Protein AF-0000000076175305 (afdb_homodimer)

Nearest PDB structures (foldseek):
  7tro-assembly1_B  TM=8.311E-01  e=4.501E-09  Homo sapiens
  4uw5-assembly6_F  TM=8.287E-01  e=3.431E-09  Homo sapiens
  7n8g-assembly1_B  TM=8.522E-01  e=9.630E-09  Homo sapiens
  7n8d-assembly1_B  TM=8.324E-01  e=5.906E-09  Homo sapiens
  1vav-assembly2_B  TM=4.731E-01  e=4.925E-03  Pseudomonas aeruginosa PAO1

Structure (mmCIF, N/CA/C/O backbone):
data_AF-0000000076175305-model_v1
#
loop_
_entity.id
_entity.type
_entity.pdbx_description
1 polymer Galectin
#
loop_
_atom_site.group_PDB
_atom_site.id
_atom_site.type_symbol
_atom_site.label_atom_id
_atom_site.label_alt_id
_atom_site.label_comp_id
_atom_site.label_asym_id
_atom_site.label_entity_id
_atom_site.label_seq_id
_atom_site.pdbx_PDB_ins_code
_atom_site.Cartn_x
_atom_site.Cartn_y
_atom_site.Cartn_z
_atom_site.occupancy
_atom_site.B_iso_or_equiv
_atom_site.auth_seq_id
_atom_site.auth_comp_id
_atom_site.auth_asym_id
_atom_site.auth_atom_id
_atom_site.pdbx_PDB_model_num
ATOM 1 N N . MET A 1 1 ? -3.672 -26.469 -8.789 1 87.75 1 MET A N 1
ATOM 2 C CA . MET A 1 1 ? -2.734 -25.359 -8.703 1 87.75 1 MET A CA 1
ATOM 3 C 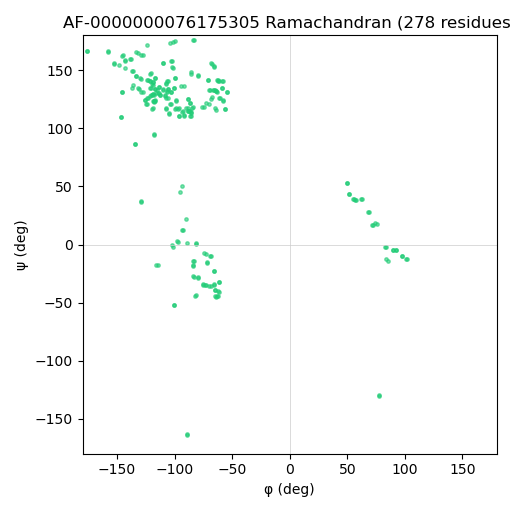C . MET A 1 1 ? -1.419 -25.703 -9.391 1 87.75 1 MET A C 1
ATOM 5 O O . MET A 1 1 ? -0.997 -26.859 -9.398 1 87.75 1 MET A O 1
ATOM 9 N N . HIS A 1 2 ? -0.845 -24.797 -10.148 1 93.5 2 HIS A N 1
ATOM 10 C CA . HIS A 1 2 ? 0.438 -24.906 -10.836 1 93.5 2 HIS A CA 1
ATOM 11 C C . HIS A 1 2 ? 1.526 -24.141 -10.086 1 93.5 2 HIS A C 1
ATOM 13 O O . HIS A 1 2 ? 1.228 -23.297 -9.234 1 93.5 2 HIS A O 1
ATOM 19 N N . TYR A 1 3 ? 2.801 -24.562 -10.367 1 93.69 3 TYR A N 1
ATOM 20 C CA . TYR A 1 3 ? 3.877 -23.828 -9.719 1 93.69 3 TYR A CA 1
ATOM 21 C C . TYR A 1 3 ? 5.125 -23.797 -10.594 1 93.69 3 TYR A C 1
ATOM 23 O O . TYR A 1 3 ? 5.293 -24.656 -11.469 1 93.69 3 TYR A O 1
ATOM 31 N N . ILE A 1 4 ? 5.926 -22.812 -10.414 1 94.88 4 ILE A N 1
ATOM 32 C CA . ILE A 1 4 ? 7.27 -22.688 -10.961 1 94.88 4 ILE A CA 1
ATOM 33 C C . ILE A 1 4 ? 8.297 -22.688 -9.828 1 94.88 4 ILE A C 1
ATOM 35 O O . ILE A 1 4 ? 8.078 -22.062 -8.789 1 94.88 4 ILE A O 1
ATOM 39 N N . ASP A 1 5 ? 9.312 -23.484 -10.016 1 96.25 5 ASP A N 1
ATOM 40 C CA . ASP A 1 5 ? 10.469 -23.391 -9.133 1 96.25 5 ASP A CA 1
ATOM 41 C C . ASP A 1 5 ? 11.32 -22.172 -9.469 1 96.25 5 ASP A C 1
ATOM 43 O O . ASP A 1 5 ? 11.898 -22.094 -10.555 1 96.25 5 ASP A O 1
ATOM 47 N N . LEU A 1 6 ? 11.406 -21.312 -8.508 1 97 6 LEU A N 1
ATOM 48 C CA . LEU A 1 6 ? 12.023 -20.016 -8.781 1 97 6 LEU A CA 1
ATOM 49 C C . LEU A 1 6 ? 13.516 -20.156 -9.039 1 97 6 LEU A C 1
ATOM 51 O O . LEU A 1 6 ? 14.078 -19.438 -9.859 1 97 6 LEU A O 1
ATOM 55 N N . SER A 1 7 ? 14.156 -21.047 -8.359 1 96 7 SER A N 1
ATOM 56 C CA . SER A 1 7 ? 15.578 -21.281 -8.586 1 96 7 SER A CA 1
ATOM 57 C C . SER A 1 7 ? 15.828 -21.828 -9.992 1 96 7 SER A C 1
ATOM 59 O O . SER A 1 7 ? 16.719 -21.344 -10.695 1 96 7 SER A O 1
ATOM 61 N N . GLN A 1 8 ? 15.039 -22.766 -10.422 1 94.88 8 GLN A N 1
ATOM 62 C CA . GLN A 1 8 ? 15.195 -23.359 -11.742 1 94.88 8 GLN A CA 1
ATOM 63 C C . GLN A 1 8 ? 14.914 -22.328 -12.844 1 94.88 8 GLN A C 1
ATOM 65 O O . GLN A 1 8 ? 15.555 -22.344 -13.891 1 94.88 8 GLN A O 1
ATOM 70 N N . ALA A 1 9 ? 13.977 -21.438 -12.578 1 95.44 9 ALA A N 1
ATOM 71 C CA . ALA A 1 9 ? 13.609 -20.406 -13.555 1 95.44 9 ALA A CA 1
ATOM 72 C C . ALA A 1 9 ? 14.586 -19.25 -13.516 1 95.44 9 ALA A C 1
ATOM 74 O O . ALA A 1 9 ? 14.43 -18.266 -14.258 1 95.44 9 ALA A O 1
ATOM 75 N N . LYS A 1 10 ? 15.672 -19.281 -12.633 1 95.56 10 LYS A N 1
ATOM 76 C CA . LYS A 1 10 ? 16.641 -18.203 -12.445 1 95.56 10 LYS A CA 1
ATOM 77 C C . LYS A 1 10 ? 15.945 -16.906 -12.039 1 95.56 10 LYS A C 1
ATOM 79 O O . LYS A 1 10 ? 16.297 -15.836 -12.531 1 95.56 10 LYS A O 1
ATOM 84 N N . LYS A 1 11 ? 14.906 -17.094 -11.188 1 96.81 11 LYS A N 1
ATOM 85 C CA . LYS A 1 11 ? 14.109 -15.961 -10.727 1 96.81 11 LYS A CA 1
ATOM 86 C C . LYS A 1 11 ? 13.984 -15.969 -9.203 1 96.81 11 LYS A C 1
ATOM 88 O O . LYS A 1 11 ? 12.906 -15.711 -8.664 1 96.81 11 LYS A O 1
ATOM 93 N N . LYS A 1 12 ? 15.031 -16.359 -8.625 1 96.38 12 LYS A N 1
ATOM 94 C CA . LYS A 1 12 ? 15.062 -16.312 -7.164 1 96.38 12 LYS A CA 1
ATOM 95 C C . LYS A 1 12 ? 14.906 -14.883 -6.652 1 96.38 12 LYS A C 1
ATOM 97 O O . LYS A 1 12 ? 15.516 -13.953 -7.191 1 96.38 12 LYS A O 1
ATOM 102 N N . LEU A 1 13 ? 14.133 -14.789 -5.566 1 97.44 13 LEU A N 1
ATOM 103 C CA . LEU A 1 13 ? 13.961 -13.484 -4.934 1 97.44 13 LEU A CA 1
ATOM 104 C C . LEU A 1 13 ? 15.086 -13.203 -3.947 1 97.44 13 LEU A C 1
ATOM 106 O O . LEU A 1 13 ? 15.25 -13.93 -2.965 1 97.44 13 LEU A O 1
ATOM 110 N N . GLU A 1 14 ? 15.883 -12.203 -4.293 1 97.88 14 GLU A N 1
ATOM 111 C CA . GLU A 1 14 ? 17.047 -11.844 -3.484 1 97.88 14 GLU A CA 1
ATOM 112 C C . GLU A 1 14 ? 17.062 -10.352 -3.188 1 97.88 14 GLU A C 1
ATOM 114 O O . GLU A 1 14 ? 16.719 -9.539 -4.043 1 97.88 14 GLU A O 1
ATOM 119 N N . VAL A 1 15 ? 17.516 -10.039 -1.955 1 97.81 15 VAL A N 1
ATOM 120 C CA . VAL A 1 15 ? 17.578 -8.648 -1.531 1 97.81 15 VAL A CA 1
ATOM 121 C C . VAL A 1 15 ? 18.391 -7.84 -2.537 1 97.81 15 VAL A C 1
ATOM 123 O O . VAL A 1 15 ? 19.469 -8.273 -2.963 1 97.81 15 VAL A O 1
ATOM 126 N N . GLY A 1 16 ? 17.844 -6.754 -2.934 1 97.56 16 GLY A N 1
ATOM 127 C CA . GLY A 1 16 ? 18.531 -5.855 -3.846 1 97.56 16 GLY A CA 1
ATOM 128 C C . GLY A 1 16 ? 18.266 -6.168 -5.305 1 97.56 16 GLY A C 1
ATOM 129 O O . GLY A 1 16 ? 18.719 -5.438 -6.191 1 97.56 16 GLY A O 1
ATOM 130 N N . LYS A 1 17 ? 17.578 -7.184 -5.605 1 97.94 17 LYS A N 1
ATOM 131 C CA . LYS A 1 17 ? 17.312 -7.59 -6.984 1 97.94 17 LYS A CA 1
ATOM 132 C C . LYS A 1 17 ? 15.852 -7.387 -7.355 1 97.94 17 LYS A C 1
ATOM 134 O O . LYS A 1 17 ? 15.008 -7.211 -6.48 1 97.94 17 LYS A O 1
ATOM 139 N N . THR A 1 18 ? 15.656 -7.258 -8.617 1 98.12 18 THR A N 1
ATOM 140 C CA . THR A 1 18 ? 14.312 -7.191 -9.195 1 98.12 18 THR A CA 1
ATOM 141 C C . THR A 1 18 ? 14.039 -8.406 -10.07 1 98.12 18 THR A C 1
ATOM 143 O O . THR A 1 18 ? 14.883 -8.797 -10.883 1 98.12 18 THR A O 1
ATOM 146 N N . VAL A 1 19 ? 12.969 -9.023 -9.883 1 97.69 19 VAL A N 1
ATOM 147 C CA . VAL A 1 19 ? 12.562 -10.148 -10.719 1 97.69 19 VAL A CA 1
ATOM 148 C C . VAL A 1 19 ? 11.266 -9.812 -11.453 1 97.69 19 VAL A C 1
ATOM 150 O O . VAL A 1 19 ? 10.375 -9.164 -10.891 1 97.69 19 VAL A O 1
ATOM 153 N N . SER A 1 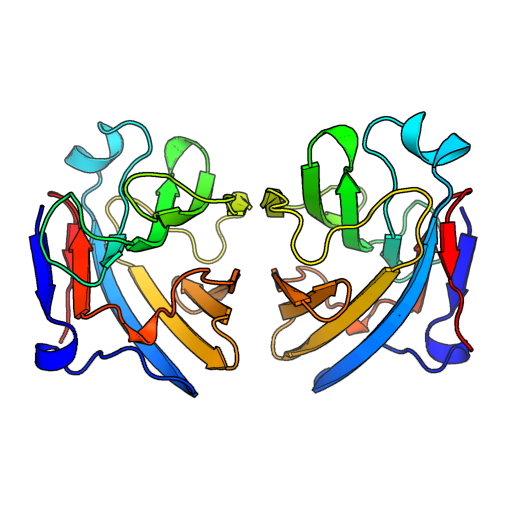20 ? 11.156 -10.266 -12.656 1 97.75 20 SER A N 1
ATOM 154 C CA . SER A 1 20 ? 9.984 -9.984 -13.477 1 97.75 20 SER A CA 1
ATOM 155 C C . SER A 1 20 ? 9.328 -11.273 -13.969 1 97.75 20 SER A C 1
ATOM 157 O O . SER A 1 20 ? 10.023 -12.227 -14.32 1 97.75 20 SER A O 1
ATOM 159 N N . PHE A 1 21 ? 8.055 -11.289 -14 1 97.88 21 PHE A N 1
ATOM 160 C CA . PHE A 1 21 ? 7.258 -12.391 -14.523 1 97.88 21 PHE A CA 1
ATOM 161 C C . PHE A 1 21 ? 6.289 -11.906 -15.594 1 97.88 21 PHE A C 1
ATOM 163 O O . PHE A 1 21 ? 5.5 -10.984 -15.352 1 97.88 21 PHE A O 1
ATOM 170 N N . LYS A 1 22 ? 6.379 -12.5 -16.734 1 97.88 22 LYS A N 1
ATOM 171 C CA . LYS A 1 22 ? 5.324 -12.305 -17.734 1 97.88 22 LYS A CA 1
ATOM 172 C C . LYS A 1 22 ? 4.203 -13.32 -17.547 1 97.88 22 LYS A C 1
ATOM 174 O O . LYS A 1 22 ? 4.441 -14.531 -17.578 1 97.88 22 LYS A O 1
ATOM 179 N N . ILE A 1 23 ? 3.01 -12.781 -17.422 1 97.88 23 ILE A N 1
ATOM 180 C CA . ILE A 1 23 ? 1.917 -13.648 -17 1 97.88 23 ILE A CA 1
ATOM 181 C C . ILE A 1 23 ? 0.74 -13.5 -17.953 1 97.88 23 ILE A C 1
ATOM 183 O O . ILE A 1 23 ? 0.343 -12.383 -18.297 1 97.88 23 ILE A O 1
ATOM 187 N N . SER A 1 24 ? 0.274 -14.562 -18.359 1 97.25 24 SER A N 1
ATOM 188 C CA . SER A 1 24 ? -0.977 -14.578 -19.125 1 97.25 24 SER A CA 1
ATOM 189 C C . SER A 1 24 ? -2.125 -15.117 -18.266 1 97.25 24 SER A C 1
ATOM 191 O O . SER A 1 24 ? -1.93 -16.016 -17.453 1 97.25 24 SER A O 1
ATOM 193 N N . CYS A 1 25 ? -3.279 -14.492 -18.438 1 96.69 25 CYS A N 1
ATOM 194 C CA . CYS A 1 25 ? -4.469 -14.93 -17.719 1 96.69 25 CYS A CA 1
ATOM 195 C C . CYS A 1 25 ? -5.688 -14.961 -18.625 1 96.69 25 CYS A C 1
ATOM 197 O O . CYS A 1 25 ? -5.895 -14.039 -19.422 1 96.69 25 CYS A O 1
ATOM 199 N N . ASP A 1 26 ? -6.422 -15.961 -18.484 1 96.25 26 ASP A N 1
ATOM 200 C CA . ASP A 1 26 ? -7.57 -16.062 -19.391 1 96.25 26 ASP A CA 1
ATOM 201 C C . ASP A 1 26 ? -8.82 -15.469 -18.734 1 96.25 26 ASP A C 1
ATOM 203 O O . ASP A 1 26 ? -9.039 -15.633 -17.531 1 96.25 26 ASP A O 1
ATOM 207 N N . ASP A 1 27 ? -9.562 -14.711 -19.484 1 95.5 27 ASP A N 1
ATOM 208 C CA . ASP A 1 27 ? -10.727 -14.016 -18.938 1 95.5 27 ASP A CA 1
ATOM 209 C C . ASP A 1 27 ? -11.891 -14.977 -18.719 1 95.5 27 ASP A C 1
ATOM 211 O O . ASP A 1 27 ? -12.578 -14.914 -17.688 1 95.5 27 ASP A O 1
ATOM 215 N N . LYS A 1 28 ? -12.109 -16 -19.531 1 95.38 28 LYS A N 1
ATOM 216 C CA . LYS A 1 28 ? -13.266 -16.891 -19.5 1 95.38 28 LYS A CA 1
ATOM 217 C C . LYS A 1 28 ? -13.328 -17.656 -18.172 1 95.38 28 LYS A C 1
ATOM 219 O O . LYS A 1 28 ? -14.391 -17.75 -17.562 1 95.38 28 LYS A O 1
ATOM 224 N N . THR A 1 29 ? -12.227 -18.141 -17.75 1 95.19 29 THR A N 1
ATOM 225 C CA . THR A 1 29 ? -12.156 -18.938 -16.531 1 95.19 29 THR A CA 1
ATOM 226 C C . THR A 1 29 ? -12.086 -18.031 -15.297 1 95.19 29 THR A C 1
ATOM 228 O O . THR A 1 29 ? -12.836 -18.219 -14.344 1 95.19 29 THR A O 1
ATOM 231 N N . LEU A 1 30 ? -11.32 -17.047 -15.352 1 96.44 30 LEU A N 1
ATOM 232 C CA . LEU A 1 30 ? -10.953 -16.297 -14.156 1 96.44 30 LEU A CA 1
ATOM 233 C C . LEU A 1 30 ? -12.062 -15.336 -13.758 1 96.44 30 LEU A C 1
ATOM 235 O O . LEU A 1 30 ? -12.188 -14.984 -12.578 1 96.44 30 LEU A O 1
ATOM 239 N N . ARG A 1 31 ? -12.891 -14.844 -14.695 1 95.44 31 ARG A N 1
ATOM 240 C CA . ARG A 1 31 ? -13.984 -13.938 -14.359 1 95.44 31 ARG A CA 1
ATOM 241 C C . ARG A 1 31 ? -15.102 -14.672 -13.633 1 95.44 31 ARG A C 1
ATOM 243 O O . ARG A 1 31 ? -15.977 -14.047 -13.023 1 95.44 31 ARG A O 1
ATOM 250 N N . LYS A 1 32 ? -15.102 -16.031 -13.688 1 95.81 32 LYS A N 1
ATOM 251 C CA . LYS A 1 32 ? -16.109 -16.828 -13.008 1 95.81 32 LYS A CA 1
ATOM 252 C C . LYS A 1 32 ? -15.742 -17.047 -11.539 1 95.81 32 LYS A C 1
ATOM 254 O O . LYS A 1 32 ? -16.578 -17.484 -10.742 1 95.81 32 LYS A O 1
ATOM 259 N N . VAL A 1 33 ? -14.562 -16.859 -11.227 1 95 33 VAL A N 1
ATOM 260 C CA . VAL A 1 33 ? -14.07 -17.078 -9.875 1 95 33 VAL A CA 1
ATOM 261 C C . VAL A 1 33 ? -14.273 -15.828 -9.031 1 95 33 VAL A C 1
ATOM 263 O O . VAL A 1 33 ? -13.781 -14.75 -9.383 1 95 33 VAL A O 1
ATOM 266 N N . PRO A 1 34 ? -15 -15.953 -7.941 1 93.69 34 PRO A N 1
ATOM 267 C CA . PRO A 1 34 ? -15.094 -14.797 -7.047 1 93.69 34 PRO A CA 1
ATOM 268 C C . PRO A 1 34 ? -13.727 -14.32 -6.547 1 93.69 34 PRO A C 1
ATOM 270 O O . PRO A 1 34 ? -12.93 -15.125 -6.07 1 93.69 34 PRO A O 1
ATOM 273 N N . GLY A 1 35 ? -13.391 -13.141 -6.723 1 94.75 35 GLY A N 1
ATOM 274 C CA . GLY A 1 35 ? -12.117 -12.586 -6.281 1 94.75 35 GLY A CA 1
ATOM 275 C C . GLY A 1 35 ? -11.039 -12.656 -7.344 1 94.75 35 GLY A C 1
ATOM 276 O O . GLY A 1 35 ? -9.914 -12.211 -7.117 1 94.75 35 GLY A O 1
ATOM 277 N N . GLY A 1 36 ? -11.461 -13.328 -8.484 1 96.31 36 GLY A N 1
ATOM 278 C CA . GLY A 1 36 ? -10.492 -13.414 -9.57 1 96.31 36 GLY A CA 1
ATOM 279 C C . GLY A 1 36 ? -9.422 -14.461 -9.336 1 96.31 36 GLY A C 1
ATOM 280 O O . GLY A 1 36 ? -9.727 -15.625 -9.07 1 96.31 36 GLY A O 1
ATOM 281 N N . PHE A 1 37 ? -8.117 -14.078 -9.492 1 97.56 37 PHE A N 1
ATOM 282 C CA . PHE A 1 37 ? -7.027 -15.023 -9.281 1 97.56 37 PHE A CA 1
ATOM 283 C C . PHE A 1 37 ? -5.938 -14.398 -8.422 1 97.56 37 PHE A C 1
ATOM 285 O O . PHE A 1 37 ? -5.945 -13.195 -8.172 1 97.56 37 PHE A O 1
ATOM 292 N N . ALA A 1 38 ? -5.059 -15.273 -7.938 1 97.44 38 ALA A N 1
ATOM 293 C CA . ALA A 1 38 ? -3.877 -14.805 -7.219 1 97.44 38 ALA A CA 1
ATOM 294 C C . ALA A 1 38 ? -2.633 -15.578 -7.648 1 97.44 38 ALA A C 1
ATOM 296 O O . ALA A 1 38 ? -2.73 -16.734 -8.078 1 97.44 38 ALA A O 1
ATOM 297 N N . VAL A 1 39 ? -1.512 -14.914 -7.602 1 97.75 39 VAL A N 1
ATOM 298 C CA . VAL A 1 39 ? -0.226 -15.602 -7.648 1 97.75 39 VAL A CA 1
ATOM 299 C C . VAL A 1 39 ? 0.46 -15.508 -6.289 1 97.75 39 VAL A C 1
ATOM 301 O O . VAL A 1 39 ? 0.413 -14.461 -5.633 1 97.75 39 VAL A O 1
ATOM 304 N N . ASN A 1 40 ? 0.968 -16.641 -5.844 1 98 40 ASN A N 1
ATOM 305 C CA . ASN A 1 40 ? 1.526 -16.75 -4.5 1 98 40 ASN A CA 1
ATOM 306 C C . ASN A 1 40 ? 3.006 -17.125 -4.543 1 98 40 ASN A C 1
ATOM 308 O O . ASN A 1 40 ? 3.387 -18.109 -5.164 1 98 40 ASN A O 1
ATOM 312 N N . PHE A 1 41 ? 3.803 -16.297 -3.939 1 98.06 41 PHE A N 1
ATOM 313 C CA . PHE A 1 41 ? 5.184 -16.672 -3.662 1 98.06 41 PHE A CA 1
ATOM 314 C C . PHE A 1 41 ? 5.289 -17.438 -2.346 1 98.06 41 PHE A C 1
ATOM 316 O O . PHE A 1 41 ? 5.066 -16.859 -1.275 1 98.06 41 PHE A O 1
ATOM 323 N N . GLN A 1 42 ? 5.598 -18.719 -2.432 1 97.88 42 GLN A N 1
ATOM 324 C CA . GLN A 1 42 ? 5.496 -19.562 -1.241 1 97.88 42 GLN A CA 1
ATOM 325 C C . GLN A 1 42 ? 6.68 -20.516 -1.14 1 97.88 42 GLN A C 1
ATOM 327 O O . GLN A 1 42 ? 7.367 -20.766 -2.131 1 97.88 42 GLN A O 1
ATOM 332 N N . ALA A 1 43 ? 6.922 -21.016 0.059 1 94.81 43 ALA A N 1
ATOM 333 C CA . ALA A 1 43 ? 8.117 -21.797 0.35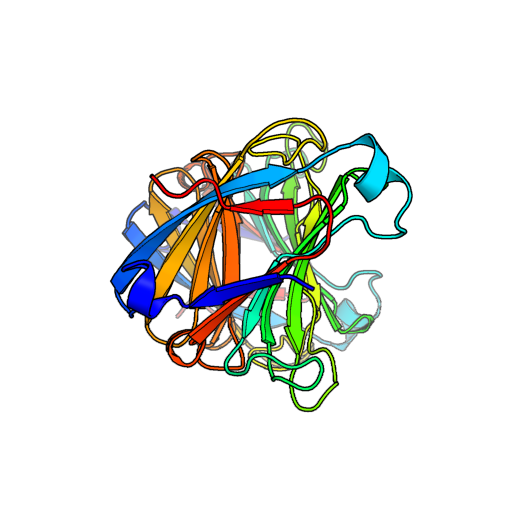9 1 94.81 43 ALA A CA 1
ATOM 334 C C . ALA A 1 43 ? 7.926 -23.266 -0.046 1 94.81 43 ALA A C 1
ATOM 336 O O . ALA A 1 43 ? 8.898 -23.969 -0.318 1 94.81 43 ALA A O 1
ATOM 337 N N . HIS A 1 44 ? 6.684 -23.703 -0.025 1 92.19 44 HIS A N 1
ATOM 338 C CA . HIS A 1 44 ? 6.395 -25.094 -0.363 1 92.19 44 HIS A CA 1
ATOM 339 C C . HIS A 1 44 ? 5.328 -25.172 -1.45 1 92.19 44 HIS A C 1
ATOM 341 O O . HIS A 1 44 ? 4.645 -24.188 -1.74 1 92.19 44 HIS A O 1
ATOM 347 N N . TYR A 1 45 ? 5.211 -26.328 -2.086 1 84.94 45 TYR A N 1
ATOM 348 C CA . TYR A 1 45 ? 4.344 -26.484 -3.252 1 84.94 45 TYR A CA 1
ATOM 349 C C . TYR A 1 45 ? 2.932 -26.875 -2.836 1 84.94 45 TYR A C 1
ATOM 351 O O . TYR A 1 45 ? 2.02 -26.891 -3.666 1 84.94 45 TYR A O 1
ATOM 359 N N . ASP A 1 46 ? 2.711 -26.984 -1.581 1 84.88 46 ASP A N 1
ATOM 360 C CA . ASP A 1 46 ? 1.4 -27.484 -1.184 1 84.88 46 ASP A CA 1
ATOM 361 C C . ASP A 1 46 ? 0.506 -26.344 -0.681 1 84.88 46 ASP A C 1
ATOM 363 O O . ASP A 1 46 ? 0.955 -25.203 -0.546 1 84.88 46 ASP A O 1
ATOM 367 N N . ASP A 1 47 ? -0.748 -26.688 -0.431 1 84.44 47 ASP A N 1
ATOM 368 C CA . ASP A 1 47 ? -1.774 -25.703 -0.082 1 84.44 47 ASP A CA 1
ATOM 369 C C . ASP A 1 47 ? -1.59 -25.203 1.348 1 84.44 47 ASP A C 1
ATOM 371 O O . ASP A 1 47 ? -2.244 -24.25 1.764 1 84.44 47 ASP A O 1
ATOM 375 N N . TYR A 1 48 ? -0.705 -25.797 2.045 1 88 48 TYR A N 1
ATOM 376 C CA . TYR A 1 48 ? -0.525 -25.422 3.443 1 88 48 TYR A CA 1
ATOM 377 C C . TYR A 1 48 ? 0.692 -24.516 3.615 1 88 48 TYR A C 1
ATOM 379 O O . TYR A 1 48 ? 0.95 -24.016 4.711 1 88 48 TYR A O 1
ATOM 387 N N . ALA A 1 49 ? 1.299 -24.328 2.494 1 93.69 49 ALA A N 1
ATOM 388 C CA . ALA A 1 49 ? 2.529 -23.547 2.561 1 93.69 49 ALA A CA 1
ATOM 389 C C . ALA A 1 49 ? 2.252 -22.125 3.055 1 93.69 49 ALA A C 1
ATOM 391 O O . ALA A 1 49 ? 1.201 -21.547 2.756 1 93.69 49 ALA A O 1
ATOM 392 N N . ASN A 1 50 ? 3.158 -21.609 3.877 1 96.75 50 ASN A N 1
ATOM 393 C CA . ASN A 1 50 ? 3.176 -20.172 4.121 1 96.75 50 ASN A CA 1
ATOM 394 C C . ASN A 1 50 ? 3.365 -19.375 2.826 1 96.75 50 ASN A C 1
ATOM 396 O O . ASN A 1 50 ? 4.148 -19.781 1.963 1 96.75 50 ASN A O 1
ATOM 400 N N . ILE A 1 51 ? 2.596 -18.344 2.639 1 97.75 51 ILE A N 1
ATOM 401 C CA . ILE A 1 51 ? 2.682 -17.453 1.482 1 97.75 51 ILE A CA 1
ATOM 402 C C . ILE A 1 51 ? 3.344 -16.141 1.891 1 97.75 51 ILE A C 1
ATOM 404 O O . ILE A 1 51 ? 2.791 -15.391 2.689 1 97.75 51 ILE A O 1
ATOM 408 N N . ALA A 1 52 ? 4.527 -15.898 1.366 1 97.88 52 ALA A N 1
ATOM 409 C CA . ALA A 1 52 ? 5.25 -14.672 1.709 1 97.88 52 ALA A CA 1
ATOM 410 C C . ALA A 1 52 ? 4.617 -13.461 1.041 1 97.88 52 ALA A C 1
ATOM 412 O O . ALA A 1 52 ? 4.535 -12.383 1.642 1 97.88 52 ALA A O 1
ATOM 413 N N . LEU A 1 53 ? 4.102 -13.672 -0.159 1 98.38 53 LEU A N 1
ATOM 414 C CA . LEU A 1 53 ? 3.477 -12.602 -0.927 1 98.38 53 LEU A CA 1
ATOM 415 C C . LEU A 1 53 ? 2.328 -13.141 -1.775 1 98.38 53 LEU A C 1
ATOM 417 O O . LEU A 1 53 ? 2.539 -13.984 -2.648 1 98.38 53 LEU A O 1
ATOM 421 N N . HIS A 1 54 ? 1.17 -12.773 -1.386 1 98.38 54 HIS A N 1
ATOM 422 C CA . HIS A 1 54 ? -0.071 -13.016 -2.111 1 98.38 54 HIS A CA 1
ATOM 423 C C . HIS A 1 54 ? -0.463 -11.805 -2.953 1 98.38 54 HIS A C 1
ATOM 425 O O . HIS A 1 54 ? -0.699 -10.719 -2.418 1 98.38 54 HIS A O 1
ATOM 431 N N . PHE A 1 55 ? -0.398 -11.867 -4.23 1 98.69 55 PHE A N 1
ATOM 432 C CA . PHE A 1 55 ? -0.801 -10.812 -5.148 1 98.69 55 PHE A CA 1
ATOM 433 C C . PHE A 1 55 ? -2.096 -11.18 -5.863 1 98.69 55 PHE A C 1
ATOM 435 O O . PHE A 1 55 ? -2.131 -12.125 -6.648 1 98.69 55 PHE A O 1
ATOM 442 N N . ASN A 1 56 ? -3.162 -10.445 -5.68 1 98.44 56 ASN A N 1
ATOM 443 C CA . ASN A 1 56 ? -4.508 -10.82 -6.109 1 98.44 56 ASN A CA 1
ATOM 444 C C . ASN A 1 56 ? -5.219 -9.648 -6.793 1 98.44 56 ASN A C 1
ATOM 446 O O . ASN A 1 56 ? -5.938 -8.891 -6.141 1 98.44 56 ASN A O 1
ATOM 450 N N . PRO A 1 57 ? -4.992 -9.508 -8.109 1 97.81 57 PRO A N 1
ATOM 451 C CA . PRO A 1 57 ? -5.797 -8.523 -8.836 1 97.81 57 PRO A CA 1
ATOM 452 C C . PRO A 1 57 ? -7.258 -8.938 -8.969 1 97.81 57 PRO A C 1
ATOM 454 O O . PRO A 1 57 ? -7.547 -10.102 -9.281 1 97.81 57 PRO A O 1
ATOM 457 N N . ARG A 1 58 ? -8.117 -8.023 -8.688 1 96.88 58 ARG A N 1
ATOM 458 C CA . ARG A 1 58 ? -9.555 -8.242 -8.781 1 96.88 58 ARG A CA 1
ATOM 459 C C . ARG A 1 58 ? -10.188 -7.316 -9.812 1 96.88 58 ARG A C 1
ATOM 461 O O . ARG A 1 58 ? -10.508 -6.164 -9.516 1 96.88 58 ARG A O 1
ATOM 468 N N . GLU A 1 59 ? -10.312 -7.836 -10.914 1 94.5 59 GLU A N 1
ATOM 469 C CA . GLU A 1 59 ? -10.789 -7.02 -12.023 1 94.5 59 GLU A CA 1
ATOM 470 C C . GLU A 1 59 ? -12.203 -6.496 -11.758 1 94.5 59 GLU A C 1
ATOM 472 O O . GLU A 1 59 ? -12.5 -5.332 -12.023 1 94.5 59 GLU A O 1
ATOM 477 N N . LYS A 1 60 ? -13.094 -7.289 -11.188 1 93.44 60 LYS A N 1
ATOM 478 C CA . LYS A 1 60 ? -14.492 -6.922 -10.984 1 93.44 60 LYS A CA 1
ATOM 479 C C . LYS A 1 60 ? -14.617 -5.762 -10.008 1 93.44 60 LYS A C 1
ATOM 481 O O . LYS A 1 60 ? -15.461 -4.879 -10.18 1 93.44 60 LYS A O 1
ATOM 486 N N . SER A 1 61 ? -13.82 -5.758 -9 1 94.81 61 SER A N 1
ATOM 487 C CA . SER A 1 61 ? -13.898 -4.703 -8 1 94.81 61 SER A CA 1
ATOM 488 C C . SER A 1 61 ? -12.852 -3.621 -8.258 1 94.81 61 SER A C 1
ATOM 490 O O . SER A 1 61 ? -12.734 -2.664 -7.488 1 94.81 61 SER A O 1
ATOM 492 N N . SER A 1 62 ? -12.086 -3.732 -9.336 1 94.56 62 SER A N 1
ATOM 493 C CA . SER A 1 62 ? -11.031 -2.785 -9.688 1 94.56 62 SER A CA 1
ATOM 494 C C . SER A 1 62 ? -10.117 -2.512 -8.5 1 94.56 62 SER A C 1
ATOM 496 O O . 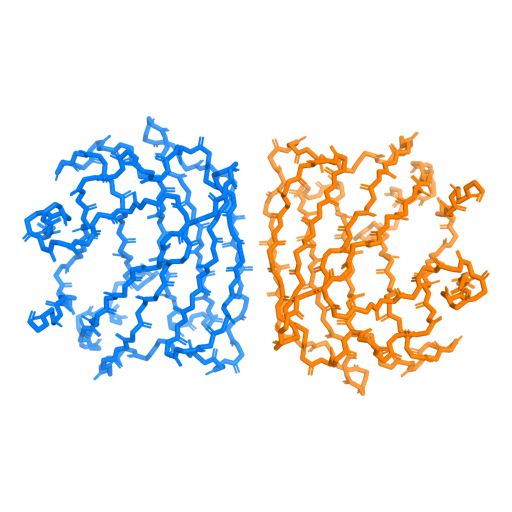SER A 1 62 ? -9.922 -1.359 -8.109 1 94.56 62 SER A O 1
ATOM 498 N N . LYS A 1 63 ? -9.586 -3.564 -7.895 1 96.44 63 LYS A N 1
ATOM 499 C CA . LYS A 1 63 ? -8.672 -3.461 -6.766 1 96.44 63 LYS A CA 1
ATOM 500 C C . LYS A 1 63 ? -7.586 -4.531 -6.836 1 96.44 63 LYS A C 1
ATOM 502 O O . LYS A 1 63 ? -7.723 -5.512 -7.57 1 96.44 63 LYS A O 1
ATOM 507 N N . VAL A 1 64 ? -6.543 -4.301 -6.199 1 97.88 64 VAL A N 1
ATOM 508 C CA . VAL A 1 64 ? -5.504 -5.301 -5.969 1 97.88 64 VAL A CA 1
ATOM 509 C C . VAL A 1 64 ? -5.336 -5.535 -4.469 1 97.88 64 VAL A C 1
ATOM 511 O O . VAL A 1 64 ? -5.242 -4.582 -3.691 1 97.88 64 VAL A O 1
ATOM 514 N N . VAL A 1 65 ? -5.363 -6.793 -4.105 1 98.06 65 VAL A N 1
ATOM 515 C CA . VAL A 1 65 ? -5.109 -7.168 -2.719 1 98.06 65 VAL A CA 1
ATOM 516 C C . VAL A 1 65 ? -3.725 -7.801 -2.6 1 98.06 65 VAL A C 1
ATOM 518 O O . VAL A 1 65 ? -3.35 -8.648 -3.416 1 98.06 65 VAL A O 1
ATOM 521 N N . VAL A 1 66 ? -2.949 -7.348 -1.63 1 98.19 66 VAL A N 1
ATOM 522 C CA . VAL A 1 66 ? -1.65 -7.918 -1.29 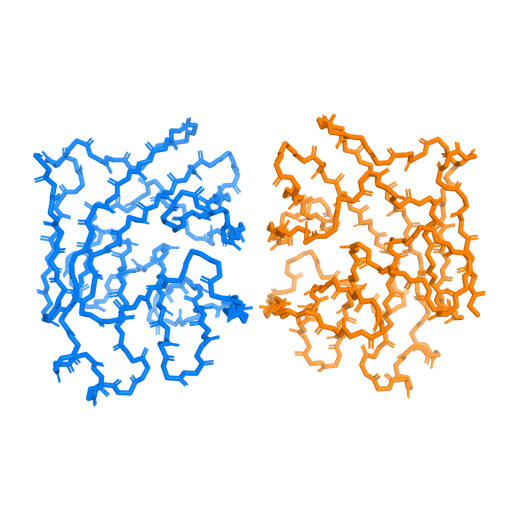1 98.19 66 VAL A CA 1
ATOM 523 C C . VAL A 1 66 ? -1.655 -8.383 0.165 1 98.19 66 VAL A C 1
ATOM 525 O O . VAL A 1 66 ? -2.188 -7.699 1.041 1 98.19 66 VAL A O 1
ATOM 528 N N . ASN A 1 67 ? -1.126 -9.594 0.349 1 98.06 67 ASN A N 1
ATOM 529 C CA . ASN A 1 67 ? -1.2 -10.156 1.694 1 98.06 67 ASN A CA 1
ATOM 530 C C . ASN A 1 67 ? -0.137 -11.227 1.915 1 98.06 67 ASN A C 1
ATOM 532 O O . ASN A 1 67 ? 0.608 -11.57 0.995 1 98.06 67 ASN A O 1
ATOM 536 N N . THR A 1 68 ? 0.069 -11.578 3.109 1 97.62 68 THR A N 1
ATOM 537 C CA . THR A 1 68 ? 0.875 -12.719 3.549 1 97.62 68 THR A CA 1
ATOM 538 C C . THR A 1 68 ? 0.02 -13.719 4.316 1 97.62 68 THR A C 1
ATOM 540 O O . THR A 1 68 ? -0.871 -13.336 5.074 1 97.62 68 THR A O 1
ATOM 543 N N . ARG A 1 69 ? 0.244 -14.977 4.09 1 97.62 69 ARG A N 1
ATOM 544 C CA . ARG A 1 69 ? -0.446 -16.016 4.848 1 97.62 69 ARG A CA 1
ATOM 545 C C . ARG A 1 69 ? 0.542 -16.859 5.652 1 97.62 69 ARG A C 1
ATOM 547 O O . ARG A 1 69 ? 1.478 -17.422 5.09 1 97.62 69 ARG A O 1
ATOM 554 N N . ILE A 1 70 ? 0.313 -16.906 6.953 1 96.25 70 ILE A N 1
ATOM 555 C CA . ILE A 1 70 ? 1.168 -17.656 7.863 1 96.25 70 ILE A CA 1
ATOM 556 C C . ILE A 1 70 ? 0.328 -18.672 8.641 1 96.25 70 ILE A C 1
ATOM 558 O O . ILE A 1 70 ? -0.66 -18.297 9.281 1 96.25 70 ILE A O 1
ATOM 562 N N . ASN A 1 71 ? 0.725 -19.922 8.586 1 95 71 ASN A N 1
ATOM 563 C CA . ASN A 1 71 ? 0.02 -20.984 9.305 1 95 71 ASN A CA 1
ATOM 564 C C . ASN A 1 71 ? -1.477 -20.953 9.008 1 95 71 ASN A C 1
ATOM 566 O O . ASN A 1 71 ? -2.295 -20.938 9.922 1 95 71 ASN A O 1
ATOM 570 N N . LYS A 1 72 ? -1.775 -20.781 7.789 1 94.62 72 LYS A N 1
ATOM 571 C CA . LYS A 1 72 ? -3.127 -20.859 7.238 1 94.62 72 LYS A CA 1
ATOM 572 C C . LYS A 1 72 ? -3.963 -19.656 7.684 1 94.62 72 LYS A C 1
ATOM 574 O O . LYS A 1 72 ? -5.191 -19.688 7.586 1 94.62 72 LYS A O 1
ATOM 579 N N . LYS A 1 73 ? -3.344 -18.641 8.141 1 96.06 73 LYS A N 1
ATOM 580 C CA . LYS A 1 73 ? -4.035 -17.422 8.531 1 96.06 73 LYS A CA 1
ATOM 581 C C . LYS A 1 73 ? -3.521 -16.219 7.73 1 96.06 73 LYS A C 1
ATOM 583 O O . LYS A 1 73 ? -2.311 -16.016 7.625 1 96.06 73 LYS A O 1
ATOM 588 N N . TRP A 1 74 ? -4.469 -15.57 7.172 1 96.81 74 TRP A N 1
ATOM 589 C CA . TRP A 1 74 ? -4.105 -14.336 6.488 1 96.81 74 TRP A CA 1
ATOM 590 C C . TRP A 1 74 ? -3.715 -13.258 7.488 1 96.81 74 TRP A C 1
ATOM 592 O O . TRP A 1 74 ? -4.34 -13.125 8.539 1 96.81 74 TRP A O 1
ATOM 602 N N . GLU A 1 75 ? -2.678 -12.461 7.105 1 96.19 75 GLU A N 1
ATOM 603 C CA . GLU A 1 75 ? -2.242 -11.344 7.934 1 96.19 75 GLU A CA 1
ATOM 604 C C . GLU A 1 75 ? -2.994 -10.062 7.578 1 96.19 75 GLU A C 1
ATOM 606 O O . GLU A 1 75 ? -4.137 -10.117 7.117 1 96.19 75 GLU A O 1
ATOM 611 N N . ALA A 1 76 ? -2.498 -8.914 7.977 1 95.25 76 ALA A N 1
ATOM 612 C CA . ALA A 1 76 ? -3.117 -7.629 7.648 1 95.25 76 ALA A CA 1
ATOM 61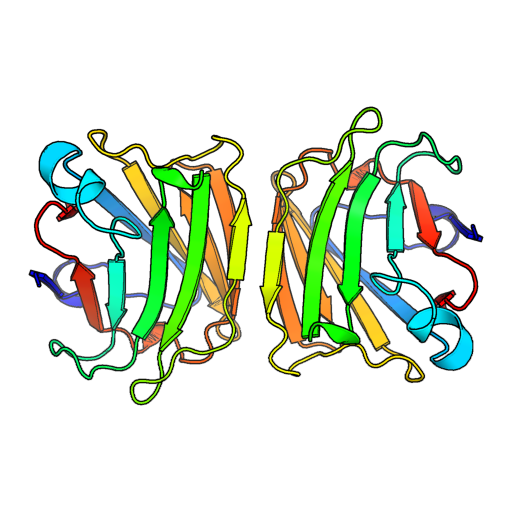3 C C . ALA A 1 76 ? -3.006 -7.332 6.156 1 95.25 76 ALA A C 1
ATOM 615 O O . ALA A 1 76 ? -1.904 -7.293 5.605 1 95.25 76 ALA A O 1
ATOM 616 N N . GLU A 1 77 ? -4.109 -7.086 5.566 1 96.19 77 GLU A N 1
ATOM 617 C CA . GLU A 1 77 ? -4.195 -6.938 4.117 1 96.19 77 GLU A CA 1
ATOM 618 C C . GLU A 1 77 ? -3.881 -5.504 3.689 1 96.19 77 GLU A C 1
ATOM 620 O O . GLU A 1 77 ? -4.184 -4.555 4.414 1 96.19 77 GLU A O 1
ATOM 625 N N . LEU A 1 78 ? -3.285 -5.434 2.521 1 97.06 78 LEU A N 1
ATOM 626 C CA . LEU A 1 78 ? -3.162 -4.18 1.782 1 97.06 78 LEU A CA 1
ATOM 627 C C . LEU A 1 78 ? -4.07 -4.18 0.558 1 97.06 78 LEU A C 1
ATOM 629 O O . LEU A 1 78 ? -4.047 -5.121 -0.238 1 97.06 78 LEU A O 1
ATOM 633 N N . HIS A 1 79 ? -4.898 -3.09 0.428 1 97.12 79 HIS A N 1
ATOM 634 C CA . HIS A 1 79 ? -5.816 -2.918 -0.694 1 97.12 79 HIS A CA 1
ATOM 635 C C . HIS A 1 79 ? -5.5 -1.646 -1.474 1 97.12 79 HIS A C 1
ATOM 637 O O . HIS A 1 79 ? -5.398 -0.565 -0.89 1 97.12 79 HIS A O 1
ATOM 643 N N . ILE A 1 80 ? -5.379 -1.814 -2.705 1 96.44 80 ILE A N 1
ATOM 644 C CA . ILE A 1 80 ? -5.215 -0.661 -3.582 1 96.44 80 ILE A CA 1
ATOM 645 C C . ILE A 1 80 ? -6.391 -0.578 -4.551 1 96.44 80 ILE A C 1
ATOM 647 O O . ILE A 1 80 ? -6.652 -1.521 -5.305 1 96.44 80 ILE A O 1
ATOM 651 N N . GLU A 1 81 ? -7.02 0.542 -4.492 1 95.94 81 GLU A N 1
ATOM 652 C CA . GLU A 1 81 ? -7.953 0.795 -5.586 1 95.94 81 GLU A CA 1
ATOM 653 C C . GLU A 1 81 ? -7.219 0.939 -6.914 1 95.94 81 GLU A C 1
ATOM 655 O O . GLU A 1 81 ? -6.199 1.629 -6.996 1 95.94 81 GLU A O 1
ATOM 660 N N . ASP A 1 82 ? -7.703 0.293 -7.84 1 88.12 82 ASP A N 1
ATOM 661 C CA . ASP A 1 82 ? -7.047 0.269 -9.141 1 88.12 82 ASP A CA 1
ATOM 662 C C . ASP A 1 82 ? -7.527 1.42 -10.023 1 88.12 82 ASP A C 1
ATOM 664 O O . ASP A 1 82 ? -8.688 1.438 -10.453 1 88.12 82 ASP A O 1
ATOM 668 N N . ASP A 1 83 ? -6.594 2.367 -10.359 1 88.94 83 ASP A N 1
ATOM 669 C CA . ASP A 1 83 ? -6.926 3.518 -11.195 1 88.94 83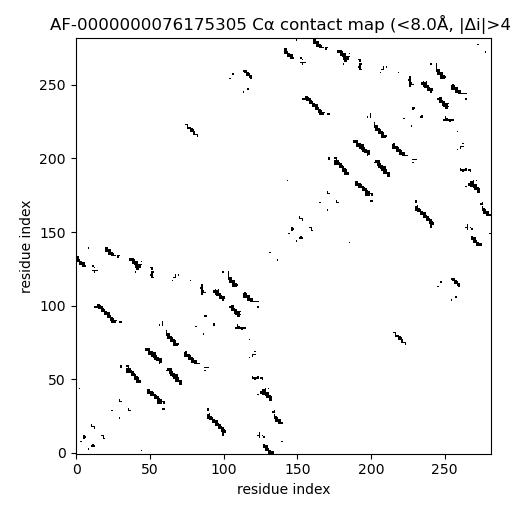 ASP A CA 1
ATOM 670 C C . ASP A 1 83 ? -6.645 3.229 -12.664 1 88.94 83 ASP A C 1
ATOM 672 O O . ASP A 1 83 ? -6.539 4.152 -13.477 1 88.94 83 ASP A O 1
ATOM 676 N N . MET A 1 84 ? -6.414 2.031 -12.977 1 88.81 84 MET A N 1
ATOM 677 C CA . MET A 1 84 ? -6.23 1.514 -14.328 1 88.81 84 MET A CA 1
ATOM 678 C C . MET A 1 84 ? -4.785 1.671 -14.781 1 88.81 84 MET A C 1
ATOM 680 O O . MET A 1 84 ? -4.375 1.075 -15.781 1 88.81 84 MET A O 1
ATOM 684 N N . VAL A 1 85 ? -4.039 2.5 -14.008 1 85.75 85 VAL A N 1
ATOM 685 C CA . VAL A 1 85 ? -2.615 2.572 -14.312 1 85.75 85 VAL A CA 1
ATOM 686 C C . VAL A 1 85 ? -1.935 1.266 -13.914 1 85.75 85 VAL A C 1
ATOM 688 O O . VAL A 1 85 ? -1.944 0.885 -12.742 1 85.75 85 VAL A O 1
ATOM 691 N N . GLY A 1 86 ? -1.323 0.625 -14.914 1 91.94 86 GLY A N 1
ATOM 692 C CA . GLY A 1 86 ? -0.75 -0.686 -14.656 1 91.94 86 GLY A CA 1
ATOM 693 C C . GLY A 1 86 ? -1.786 -1.722 -14.258 1 91.94 86 GLY A C 1
ATOM 694 O O . GLY A 1 86 ? -1.559 -2.52 -13.344 1 91.94 86 GLY A O 1
ATOM 695 N N . HIS A 1 87 ? -2.859 -1.686 -14.836 1 94.38 87 HIS A N 1
ATOM 696 C CA . HIS A 1 87 ? -3.98 -2.555 -14.5 1 94.38 87 HIS A CA 1
ATOM 697 C C . HIS A 1 87 ? -3.801 -3.943 -15.102 1 94.38 87 HIS A C 1
ATOM 699 O O . HIS A 1 87 ? -3.236 -4.086 -16.188 1 94.38 87 HIS A O 1
ATOM 705 N N . VAL A 1 88 ? -4.266 -4.949 -14.383 1 96.81 88 VAL A N 1
ATOM 706 C CA . VAL A 1 88 ? -4.348 -6.316 -14.883 1 96.81 88 VAL A CA 1
ATOM 707 C C . VAL A 1 88 ? -5.719 -6.562 -15.508 1 96.81 88 VAL A C 1
ATOM 709 O O . VAL A 1 88 ? -6.734 -6.547 -14.805 1 96.81 88 VAL A O 1
ATOM 712 N N . TYR A 1 89 ? -5.723 -6.707 -16.75 1 96.19 89 TYR A N 1
ATOM 713 C CA . TYR A 1 89 ? -6.941 -7.082 -17.453 1 96.19 89 TYR A CA 1
ATOM 714 C C . TYR A 1 89 ? -6.965 -8.578 -17.75 1 96.19 89 TYR A C 1
ATOM 716 O O . TYR A 1 89 ? -6.043 -9.117 -18.359 1 96.19 89 TYR A O 1
ATOM 724 N N . PHE A 1 90 ? -8.07 -9.164 -17.25 1 96.69 90 PHE A N 1
ATOM 725 C CA . PHE A 1 90 ? -8.18 -10.578 -17.562 1 96.69 90 PHE A CA 1
ATOM 726 C C . PHE A 1 90 ? -8.312 -10.789 -19.078 1 96.69 90 PHE A C 1
ATOM 728 O O . PHE A 1 90 ? -9.055 -10.062 -19.734 1 96.69 90 PHE A O 1
ATOM 735 N N . GLY A 1 91 ? -7.578 -11.672 -19.672 1 96.94 91 GLY A N 1
ATOM 736 C CA . GLY A 1 91 ? -7.551 -11.898 -21.109 1 96.94 91 GLY A CA 1
ATOM 737 C C . GLY A 1 91 ? -6.355 -11.258 -21.781 1 96.94 91 GLY A C 1
ATOM 738 O O . GLY A 1 91 ? -6.094 -11.516 -22.969 1 96.94 91 GLY A O 1
ATOM 739 N N . SER A 1 92 ? -5.652 -10.398 -21.062 1 96.69 92 SER A N 1
ATOM 740 C CA . SER A 1 92 ? -4.441 -9.766 -21.578 1 96.69 92 SER A CA 1
ATOM 741 C C . SER A 1 92 ? -3.227 -10.117 -20.719 1 96.69 92 SER A C 1
ATOM 743 O O . SER A 1 92 ? -3.301 -10.117 -19.484 1 96.69 92 SER A O 1
ATOM 745 N N . PRO A 1 93 ? -2.066 -10.414 -21.422 1 97.31 93 PRO A N 1
ATOM 746 C CA . PRO A 1 93 ? -0.85 -10.641 -20.641 1 97.31 93 PRO A CA 1
ATOM 747 C C . PRO A 1 93 ? -0.38 -9.383 -19.922 1 97.31 93 PRO A C 1
ATOM 749 O O . PRO A 1 93 ? -0.664 -8.266 -20.359 1 97.31 93 PRO A O 1
ATOM 752 N N . PHE A 1 94 ? 0.312 -9.594 -18.797 1 97.62 94 PHE A N 1
ATOM 753 C CA . PHE A 1 94 ? 0.899 -8.484 -18.062 1 97.62 94 PHE A CA 1
ATOM 754 C C . PHE A 1 94 ? 2.229 -8.891 -17.438 1 97.62 94 PHE A C 1
ATOM 756 O O . PHE A 1 94 ? 2.545 -10.078 -17.359 1 97.62 94 PHE A O 1
ATOM 763 N N . GLU A 1 95 ? 2.938 -7.898 -17.078 1 98.19 95 GLU A N 1
ATOM 764 C CA . GLU A 1 95 ? 4.203 -8.125 -16.391 1 98.19 95 GLU A CA 1
ATOM 765 C C . GLU A 1 95 ? 4.098 -7.762 -14.914 1 98.19 95 GLU A C 1
ATOM 767 O O . GLU A 1 95 ? 3.605 -6.688 -14.57 1 98.19 95 GLU A O 1
ATOM 772 N N . LEU A 1 96 ? 4.449 -8.695 -14.055 1 98.31 96 LEU A N 1
ATOM 773 C CA . LEU A 1 96 ? 4.613 -8.453 -12.625 1 98.31 96 LEU A CA 1
ATOM 774 C C . LEU A 1 96 ? 6.09 -8.367 -12.25 1 98.31 96 LEU A C 1
ATOM 776 O O . LEU A 1 96 ? 6.867 -9.273 -12.562 1 98.31 96 LEU A O 1
ATOM 780 N N . LYS A 1 97 ? 6.492 -7.277 -11.703 1 98.25 97 LYS A N 1
ATOM 781 C CA . LYS A 1 97 ? 7.871 -7.102 -11.25 1 98.25 97 LYS A CA 1
ATOM 782 C C . LYS A 1 97 ? 7.93 -6.895 -9.734 1 98.25 97 LYS A C 1
ATOM 784 O O . LYS A 1 97 ? 7.125 -6.145 -9.172 1 98.25 97 LYS A O 1
ATOM 789 N N . ILE A 1 98 ? 8.82 -7.582 -9.094 1 98.38 98 ILE A N 1
ATOM 790 C CA . ILE A 1 98 ? 9.047 -7.484 -7.652 1 98.38 98 ILE A CA 1
ATOM 791 C C . ILE A 1 98 ? 10.477 -7.016 -7.383 1 98.38 98 ILE A C 1
ATOM 793 O O . ILE A 1 98 ? 11.438 -7.648 -7.82 1 98.38 98 ILE A O 1
ATOM 797 N N . ASN A 1 99 ? 10.617 -5.906 -6.793 1 98.06 99 ASN A N 1
ATOM 798 C CA . ASN A 1 99 ? 11.906 -5.445 -6.285 1 98.06 99 ASN A CA 1
ATOM 799 C C . ASN A 1 99 ? 12.062 -5.754 -4.797 1 98.06 99 ASN A C 1
ATOM 801 O O . ASN A 1 99 ? 11.258 -5.305 -3.979 1 98.06 99 ASN A O 1
ATOM 805 N N . VAL A 1 100 ? 13.031 -6.578 -4.445 1 98.44 100 VAL A N 1
ATOM 806 C CA . VAL A 1 100 ? 13.219 -7.02 -3.068 1 98.44 100 VAL A CA 1
ATOM 807 C C . VAL A 1 100 ? 14.203 -6.094 -2.357 1 98.44 100 VAL A C 1
ATOM 809 O O . VAL A 1 100 ? 15.375 -6.02 -2.732 1 98.44 100 VAL A O 1
ATOM 812 N N . ASN A 1 101 ? 13.664 -5.406 -1.364 1 96.5 101 ASN A N 1
ATOM 813 C CA . ASN A 1 101 ? 14.508 -4.488 -0.611 1 96.5 101 ASN A CA 1
ATOM 814 C C . ASN A 1 101 ? 14.938 -5.082 0.727 1 96.5 101 ASN A C 1
ATOM 816 O O . ASN A 1 101 ? 14.492 -6.176 1.092 1 96.5 101 ASN A O 1
ATOM 820 N N . GLU A 1 102 ? 15.797 -4.316 1.359 1 93.94 102 GLU A N 1
ATOM 821 C CA . GLU A 1 102 ? 16.203 -4.73 2.697 1 93.94 102 GLU A CA 1
ATOM 822 C C . GLU A 1 102 ? 15.047 -4.645 3.684 1 93.94 102 GLU A C 1
ATOM 824 O O . GLU A 1 102 ? 14.055 -3.963 3.422 1 93.94 102 GLU A O 1
ATOM 829 N N . ASN A 1 103 ? 15.062 -5.391 4.742 1 90.56 103 ASN A N 1
ATOM 830 C CA . ASN A 1 103 ? 14.117 -5.348 5.852 1 90.56 103 ASN A CA 1
ATOM 831 C C . ASN A 1 103 ? 12.734 -5.84 5.426 1 90.56 103 ASN A C 1
ATOM 833 O O . ASN A 1 103 ? 11.719 -5.27 5.824 1 90.56 103 ASN A O 1
ATOM 837 N N . ASN A 1 104 ? 12.617 -6.699 4.469 1 91.19 104 ASN A N 1
ATOM 838 C CA . ASN A 1 104 ? 11.461 -7.508 4.098 1 91.19 104 ASN A CA 1
ATOM 839 C C . ASN A 1 104 ? 10.391 -6.668 3.404 1 91.19 104 ASN A C 1
ATOM 841 O O . ASN A 1 104 ? 9.219 -7.035 3.396 1 91.19 104 ASN A O 1
ATOM 845 N N . HIS A 1 105 ? 10.781 -5.477 2.898 1 94.88 105 HIS A N 1
ATOM 846 C CA . HIS A 1 105 ? 9.789 -4.777 2.084 1 94.88 105 HIS A CA 1
ATOM 847 C C . HIS A 1 105 ? 10.062 -4.973 0.596 1 94.88 105 HIS A C 1
ATOM 849 O O . HIS A 1 105 ? 11.219 -5.094 0.184 1 94.88 105 HIS A O 1
ATOM 855 N N . VAL A 1 106 ? 9.023 -5.078 -0.144 1 98.12 106 VAL A N 1
ATOM 856 C CA . VAL A 1 106 ? 9.125 -5.238 -1.591 1 98.12 106 VAL A CA 1
ATOM 857 C C . VAL A 1 106 ? 8.391 -4.098 -2.291 1 98.12 106 VAL A C 1
ATOM 859 O O . VAL A 1 106 ? 7.461 -3.516 -1.734 1 98.12 106 VAL A O 1
ATOM 862 N N . LEU A 1 107 ? 8.914 -3.717 -3.426 1 97.88 107 LEU A N 1
ATOM 863 C CA . LEU A 1 107 ? 8.195 -2.83 -4.332 1 97.88 107 LEU A CA 1
ATOM 864 C C . LEU A 1 107 ? 7.602 -3.611 -5.504 1 97.88 107 LEU A C 1
ATOM 866 O O . LEU A 1 107 ? 8.281 -4.445 -6.105 1 97.88 107 LEU A O 1
ATOM 870 N N . ILE A 1 108 ? 6.34 -3.369 -5.77 1 98.12 108 ILE A N 1
ATOM 871 C CA . ILE A 1 108 ? 5.59 -4.133 -6.762 1 98.12 108 ILE A CA 1
ATOM 872 C C . ILE A 1 108 ? 5.234 -3.234 -7.945 1 98.12 108 ILE A C 1
ATOM 874 O O . ILE A 1 108 ? 4.723 -2.129 -7.762 1 98.12 108 ILE A O 1
ATOM 878 N N . TYR A 1 109 ? 5.562 -3.717 -9.102 1 97.81 109 TYR A N 1
ATOM 879 C CA . TYR A 1 109 ? 5.242 -3.029 -10.352 1 97.81 109 TYR A CA 1
ATOM 880 C C . TYR A 1 109 ? 4.391 -3.912 -11.258 1 97.81 109 TYR A C 1
ATOM 882 O O . TYR A 1 109 ? 4.609 -5.121 -11.336 1 97.81 109 TYR A O 1
ATOM 890 N N . VAL A 1 110 ? 3.467 -3.312 -11.898 1 97.62 110 VAL A N 1
ATOM 891 C CA . VAL A 1 110 ? 2.66 -3.984 -12.906 1 97.62 110 VAL A CA 1
ATOM 892 C C . VAL A 1 110 ? 2.736 -3.215 -14.227 1 97.62 110 VAL A C 1
ATOM 894 O O . VAL A 1 110 ? 2.463 -2.014 -14.266 1 97.62 110 VAL A O 1
ATOM 897 N N . ASN A 1 111 ? 3.209 -3.926 -15.258 1 97.06 111 ASN A N 1
ATOM 898 C CA . ASN A 1 111 ? 3.365 -3.324 -16.578 1 97.06 111 ASN A CA 1
ATOM 899 C C . ASN A 1 111 ? 4.234 -2.072 -16.516 1 97.06 111 ASN A C 1
ATOM 901 O O . ASN A 1 111 ? 3.885 -1.041 -17.094 1 97.06 111 ASN A O 1
ATOM 905 N N . GLY A 1 112 ? 5.23 -2.176 -15.719 1 96.44 112 GLY A N 1
ATOM 906 C CA . GLY A 1 112 ? 6.242 -1.131 -15.648 1 96.44 112 GLY A CA 1
ATOM 907 C C . GLY A 1 112 ? 5.844 0.02 -14.742 1 96.44 112 GLY A C 1
ATOM 908 O O . GLY A 1 112 ? 6.617 0.955 -14.539 1 96.44 112 GLY A O 1
ATOM 909 N N . LYS A 1 113 ? 4.656 -0.03 -14.18 1 95.38 113 LYS A N 1
ATOM 910 C CA . LYS A 1 113 ? 4.16 1.045 -13.328 1 95.38 113 LYS A CA 1
ATOM 911 C C . LYS A 1 113 ? 4.184 0.636 -11.852 1 95.38 113 LYS A C 1
ATOM 913 O O . LYS A 1 113 ? 3.799 -0.483 -11.508 1 95.38 113 LYS A O 1
ATOM 918 N N . PHE A 1 114 ? 4.688 1.521 -10.992 1 96.19 114 PHE A N 1
ATOM 919 C CA . PHE A 1 114 ? 4.707 1.269 -9.562 1 96.19 114 PHE A CA 1
ATOM 920 C C . PHE A 1 114 ? 3.293 1.089 -9.023 1 96.19 114 PHE A C 1
ATOM 922 O O . PHE A 1 114 ? 2.422 1.93 -9.258 1 96.19 114 PHE A O 1
ATOM 929 N N . LYS A 1 115 ? 3.07 0.035 -8.375 1 95.81 115 LYS A N 1
ATOM 930 C CA . LYS A 1 115 ? 1.76 -0.248 -7.797 1 95.81 115 LYS A CA 1
ATOM 931 C C . LYS A 1 115 ? 1.737 0.067 -6.305 1 95.81 115 LYS A C 1
ATOM 933 O O . LYS A 1 115 ? 0.886 0.826 -5.84 1 95.81 115 LYS A O 1
ATOM 938 N N . THR A 1 116 ? 2.748 -0.518 -5.559 1 96.25 116 THR A N 1
ATOM 939 C CA . THR A 1 116 ? 2.801 -0.275 -4.121 1 96.25 116 THR A CA 1
ATOM 940 C C . THR A 1 116 ? 4.039 -0.921 -3.51 1 96.25 116 THR A C 1
ATOM 942 O O . THR A 1 116 ? 4.734 -1.697 -4.172 1 96.25 116 THR A O 1
ATOM 945 N N . GLY A 1 117 ? 4.352 -0.55 -2.293 1 96.94 117 GLY A N 1
ATOM 946 C CA . GLY A 1 117 ? 5.258 -1.298 -1.437 1 96.94 117 GLY A CA 1
ATOM 947 C C . GLY A 1 117 ? 4.543 -2.129 -0.389 1 96.94 117 GLY A C 1
ATOM 948 O O . GLY A 1 117 ? 3.42 -1.805 0.006 1 96.94 117 GLY A O 1
ATOM 949 N N . TYR A 1 118 ? 5.152 -3.164 -0.013 1 97.38 118 TYR A N 1
ATOM 950 C CA . TYR A 1 118 ? 4.531 -4.086 0.93 1 97.38 118 TYR A CA 1
ATOM 951 C C . TYR A 1 118 ? 5.574 -4.703 1.856 1 97.38 118 TYR A C 1
ATOM 953 O O . TYR A 1 118 ? 6.648 -5.113 1.409 1 97.38 118 TYR A O 1
ATOM 961 N N . PHE A 1 119 ? 5.27 -4.66 3.168 1 95.56 119 PHE A N 1
ATOM 962 C CA . PHE A 1 119 ? 6.102 -5.352 4.145 1 95.56 119 PHE A CA 1
ATOM 963 C C . PHE A 1 119 ? 5.699 -6.816 4.258 1 95.56 119 PHE A C 1
ATOM 965 O O . PHE A 1 119 ? 4.559 -7.129 4.613 1 95.56 119 PHE A O 1
ATOM 972 N N . CYS A 1 120 ? 6.586 -7.668 3.951 1 95.56 120 CYS A N 1
ATOM 973 C CA . CYS A 1 120 ? 6.32 -9.102 4.066 1 95.56 120 CYS A CA 1
ATOM 974 C C . CYS A 1 120 ? 6.645 -9.602 5.469 1 95.56 120 CYS A C 1
ATOM 976 O O . CYS A 1 120 ? 7.816 -9.688 5.844 1 95.56 120 CYS A O 1
ATOM 978 N N . LYS A 1 121 ? 5.676 -10.008 6.117 1 94.19 121 LYS A N 1
ATOM 979 C CA . LYS A 1 121 ? 5.875 -10.523 7.469 1 94.19 121 LYS A CA 1
ATOM 980 C C . LYS A 1 121 ? 6.793 -11.742 7.461 1 94.19 121 LYS A C 1
ATOM 982 O O . LYS A 1 121 ? 7.52 -11.984 8.43 1 94.19 121 LYS A O 1
ATOM 987 N N . ILE A 1 122 ? 6.684 -12.469 6.379 1 95.5 122 ILE A N 1
ATOM 988 C CA . ILE A 1 122 ? 7.621 -13.547 6.109 1 95.5 122 ILE A CA 1
ATOM 989 C C . ILE A 1 122 ? 8.672 -13.086 5.102 1 95.5 122 ILE A C 1
ATOM 991 O O . ILE A 1 122 ? 8.336 -12.422 4.113 1 95.5 122 ILE A O 1
ATOM 995 N N . ASP A 1 123 ? 9.891 -13.438 5.473 1 96.31 123 ASP A N 1
ATOM 996 C CA . ASP A 1 123 ? 10.953 -13.086 4.543 1 96.31 123 ASP A CA 1
ATOM 997 C C . ASP A 1 123 ? 10.688 -13.664 3.154 1 96.31 123 ASP A C 1
ATOM 999 O O . ASP A 1 123 ? 10.672 -14.883 2.98 1 96.31 123 ASP A O 1
ATOM 1003 N N . ILE A 1 124 ? 10.508 -12.828 2.158 1 97.38 124 ILE A N 1
ATOM 1004 C CA . ILE A 1 124 ? 10.117 -13.242 0.817 1 97.38 124 ILE A CA 1
ATOM 1005 C C . ILE A 1 124 ? 11.234 -14.07 0.189 1 97.38 124 ILE A C 1
ATOM 1007 O O . ILE A 1 124 ? 10.992 -14.875 -0.714 1 97.38 124 ILE A O 1
ATOM 1011 N N . THR A 1 125 ? 12.5 -13.906 0.665 1 97.06 125 THR A N 1
ATOM 1012 C CA . THR A 1 125 ? 13.625 -14.641 0.09 1 97.06 125 THR A CA 1
ATOM 1013 C C . THR A 1 125 ? 13.516 -16.125 0.416 1 97.06 125 THR A C 1
ATOM 1015 O O . THR A 1 125 ? 14.211 -16.953 -0.184 1 97.06 125 THR A O 1
ATOM 1018 N N . THR A 1 126 ? 12.57 -16.469 1.31 1 96.19 126 THR A N 1
ATOM 1019 C CA . THR A 1 126 ? 12.344 -17.875 1.641 1 96.19 126 THR A CA 1
ATOM 1020 C C . THR A 1 126 ? 11.406 -18.516 0.622 1 96.19 126 THR A C 1
ATOM 1022 O O . THR A 1 126 ? 11.258 -19.734 0.598 1 96.19 126 THR A O 1
ATOM 1025 N N . ALA A 1 127 ? 10.727 -17.734 -0.199 1 97.25 127 ALA A N 1
ATOM 1026 C CA . ALA A 1 127 ? 9.852 -18.297 -1.23 1 97.25 127 ALA A CA 1
ATOM 1027 C C . ALA A 1 127 ? 10.656 -19.078 -2.262 1 97.25 127 ALA A C 1
ATOM 1029 O O . ALA A 1 127 ? 11.664 -18.594 -2.779 1 97.25 127 ALA A O 1
ATOM 1030 N N . LYS A 1 128 ? 10.219 -20.266 -2.604 1 96.88 128 LYS A N 1
ATOM 1031 C CA . LYS A 1 128 ? 10.898 -21.125 -3.562 1 96.88 128 LYS A CA 1
ATOM 1032 C C . LYS A 1 128 ? 10.031 -21.359 -4.801 1 96.88 128 LYS A C 1
ATOM 1034 O O . LYS A 1 128 ? 10.539 -21.734 -5.855 1 96.88 128 LYS A O 1
ATOM 1039 N N . TYR A 1 129 ? 8.781 -21.078 -4.629 1 96.88 129 TYR A N 1
ATOM 1040 C CA . TYR A 1 129 ? 7.848 -21.375 -5.715 1 96.88 129 TYR A CA 1
ATOM 1041 C C . TYR A 1 129 ? 6.918 -20.188 -5.969 1 96.88 129 TYR A C 1
ATOM 1043 O O . TYR A 1 129 ? 6.559 -19.469 -5.043 1 96.88 129 TYR A O 1
ATOM 1051 N N . LEU A 1 130 ? 6.59 -20 -7.195 1 97.19 130 LEU A N 1
ATOM 1052 C CA . LEU A 1 130 ? 5.434 -19.203 -7.598 1 97.19 130 LEU A CA 1
ATOM 1053 C C . LEU A 1 130 ? 4.254 -20.094 -7.945 1 97.19 130 LEU A C 1
ATOM 1055 O O . LEU A 1 130 ? 4.348 -20.922 -8.852 1 97.19 130 LEU A O 1
ATOM 1059 N N . CYS A 1 131 ? 3.203 -19.953 -7.184 1 97.38 131 CYS A N 1
ATOM 1060 C CA . CYS A 1 131 ? 2.023 -20.781 -7.359 1 97.38 131 CYS A CA 1
ATOM 1061 C C . CYS A 1 131 ? 0.873 -19.984 -7.965 1 97.38 131 CYS A C 1
ATOM 1063 O O . CYS A 1 131 ? 0.643 -18.844 -7.582 1 97.38 131 CYS A O 1
ATOM 1065 N N . PHE A 1 132 ? 0.148 -20.562 -8.875 1 97 132 PHE A N 1
ATOM 1066 C CA . PHE A 1 132 ? -0.933 -19.875 -9.562 1 97 132 PHE A CA 1
ATOM 1067 C C . PHE A 1 132 ? -2.002 -20.859 -10.023 1 97 132 PHE A C 1
ATOM 1069 O O . PHE A 1 132 ? -1.728 -22.062 -10.172 1 97 132 PHE A O 1
ATOM 1076 N N . PRO A 1 133 ? -3.213 -20.422 -10.211 1 96.62 133 PRO A N 1
ATOM 1077 C CA . PRO A 1 133 ? -4.324 -21.328 -10.555 1 96.62 133 PRO A CA 1
ATOM 1078 C C . PRO A 1 133 ? -4.398 -21.641 -12.047 1 96.62 133 PRO A C 1
ATOM 1080 O O . PRO A 1 133 ? -3.617 -21.094 -12.828 1 96.62 133 PRO A O 1
ATOM 1083 N N . GLU A 1 134 ? -5.402 -22.547 -12.25 1 95.19 134 GLU A N 1
ATOM 1084 C CA . GLU A 1 134 ? -5.77 -22.75 -13.648 1 95.19 134 GLU A CA 1
ATOM 1085 C C . GLU A 1 134 ? -6.211 -21.438 -14.297 1 95.19 134 GLU A C 1
ATOM 1087 O O . GLU A 1 134 ? -6.855 -20.609 -13.656 1 95.19 134 GLU A O 1
ATOM 1092 N N . GLY A 1 135 ? -5.816 -21.219 -15.562 1 96.88 135 GLY A N 1
ATOM 1093 C CA . GLY A 1 135 ? -6.168 -20 -16.281 1 96.88 135 GLY A CA 1
ATOM 1094 C C . GLY A 1 135 ? -5.074 -18.953 -16.25 1 96.88 135 GLY A C 1
ATOM 1095 O O . GLY A 1 135 ? -5.145 -17.953 -16.969 1 96.88 135 GLY A O 1
ATOM 1096 N N . VAL A 1 136 ? -4.09 -19.234 -15.422 1 97.69 136 VAL A N 1
ATOM 1097 C CA . VAL A 1 136 ? -2.918 -18.359 -15.359 1 97.69 136 VAL A CA 1
ATOM 1098 C C . VAL A 1 136 ? -1.69 -19.125 -15.867 1 97.69 136 VAL A C 1
ATOM 1100 O O . VAL A 1 136 ? -1.531 -20.312 -15.586 1 97.69 136 VAL A O 1
ATOM 1103 N N . ARG A 1 137 ? -0.875 -18.484 -16.703 1 96.25 137 ARG A N 1
ATOM 1104 C CA . ARG A 1 137 ? 0.371 -19.062 -17.203 1 96.25 137 ARG A CA 1
ATOM 1105 C C . ARG A 1 137 ? 1.524 -18.078 -17.062 1 96.25 137 ARG A C 1
ATOM 1107 O O . ARG A 1 137 ? 1.36 -16.891 -17.344 1 96.25 137 ARG A O 1
ATOM 1114 N N . ILE A 1 138 ? 2.604 -18.547 -16.594 1 96.38 138 ILE A N 1
ATOM 1115 C CA . ILE A 1 138 ? 3.828 -17.766 -16.562 1 96.38 138 ILE A CA 1
ATOM 1116 C C . ILE A 1 138 ? 4.613 -17.984 -17.859 1 96.38 138 ILE A C 1
ATOM 1118 O O . ILE A 1 138 ? 4.945 -19.125 -18.203 1 96.38 138 ILE A O 1
ATOM 1122 N N . MET A 1 139 ? 4.82 -16.875 -18.672 1 87.25 139 MET A N 1
ATOM 1123 C CA . MET A 1 139 ? 5.441 -16.938 -20 1 87.25 139 MET A CA 1
ATOM 1124 C C . MET A 1 139 ? 6.941 -16.672 -19.906 1 87.25 139 MET A C 1
ATOM 1126 O O . MET A 1 139 ? 7.379 -15.523 -20 1 87.25 139 MET A O 1
ATOM 1130 N N . ASP A 1 140 ? 7.719 -17.25 -19.109 1 71.19 140 ASP A N 1
ATOM 1131 C CA . ASP A 1 140 ? 9.148 -16.984 -18.984 1 71.19 140 ASP A CA 1
ATOM 1132 C C . ASP A 1 140 ? 9.891 -17.359 -20.281 1 71.19 140 ASP A C 1
ATOM 1134 O O . ASP A 1 140 ? 9.508 -18.297 -20.969 1 71.19 140 ASP A O 1
ATOM 1138 N N . ASP A 1 141 ? 10.469 -16.312 -20.906 1 51.94 141 ASP A N 1
ATOM 1139 C CA . ASP A 1 141 ? 11.328 -16.625 -22.047 1 51.94 141 ASP A CA 1
ATOM 1140 C C . ASP A 1 141 ? 12.352 -17.703 -21.688 1 51.94 141 ASP A C 1
ATOM 1142 O O . ASP A 1 141 ? 12.703 -17.859 -20.516 1 51.94 141 ASP A O 1
ATOM 1146 N N . MET B 1 1 ? -7.93 24.484 10.625 1 88.5 1 MET B N 1
ATOM 1147 C CA . MET B 1 1 ? -6.805 23.688 10.141 1 88.5 1 MET B CA 1
ATOM 1148 C C . MET B 1 1 ? -5.488 24.438 10.344 1 88.5 1 MET B C 1
ATOM 1150 O O . MET B 1 1 ? -5.449 25.672 10.289 1 88.5 1 MET B O 1
ATOM 1154 N N . HIS B 1 2 ? -4.438 23.797 10.773 1 93.44 2 HIS B N 1
ATOM 1155 C CA . HIS B 1 2 ? -3.09 24.312 10.977 1 93.44 2 HIS B CA 1
ATOM 1156 C C . HIS B 1 2 ? -2.158 23.875 9.844 1 93.44 2 HIS B C 1
ATOM 1158 O O . HIS B 1 2 ? -2.461 22.938 9.109 1 93.44 2 HIS B O 1
ATOM 1164 N N . TYR B 1 3 ? -1.031 24.719 9.711 1 93.81 3 TYR B N 1
ATOM 1165 C CA . TYR B 1 3 ? -0.082 24.359 8.656 1 93.81 3 TYR B CA 1
ATOM 1166 C C . TYR B 1 3 ? 1.35 24.641 9.102 1 93.81 3 TYR B C 1
ATOM 1168 O O . TYR B 1 3 ? 1.586 25.469 9.984 1 93.81 3 TYR B O 1
ATOM 1176 N N . ILE B 1 4 ? 2.234 23.875 8.547 1 94.75 4 ILE B N 1
ATOM 1177 C CA . ILE B 1 4 ? 3.668 24.141 8.602 1 94.75 4 ILE B CA 1
ATOM 1178 C C . ILE B 1 4 ? 4.199 24.391 7.188 1 94.75 4 ILE B C 1
ATOM 1180 O O . ILE B 1 4 ? 3.83 23.688 6.246 1 94.75 4 ILE B O 1
ATOM 1184 N N . ASP B 1 5 ? 4.918 25.469 7.07 1 96.12 5 ASP B N 1
ATOM 1185 C CA . ASP B 1 5 ? 5.676 25.672 5.84 1 96.12 5 ASP B CA 1
ATOM 1186 C C . ASP B 1 5 ? 6.906 24.766 5.797 1 96.12 5 ASP B C 1
ATOM 1188 O O . ASP B 1 5 ? 7.824 24.922 6.609 1 96.12 5 ASP B O 1
ATOM 1192 N N . LEU B 1 6 ? 6.91 23.938 4.816 1 96.94 6 LEU B N 1
ATOM 1193 C CA . LEU B 1 6 ? 7.926 22.891 4.789 1 96.94 6 LEU B CA 1
ATOM 1194 C C . LEU B 1 6 ? 9.305 23.469 4.523 1 96.94 6 LEU B C 1
ATOM 1196 O O . LEU B 1 6 ? 10.305 23 5.062 1 96.94 6 LEU B O 1
ATOM 1200 N N . SER B 1 7 ? 9.383 24.469 3.717 1 95.88 7 SER B N 1
ATOM 1201 C CA . SER B 1 7 ? 10.656 25.125 3.451 1 95.88 7 SER B CA 1
ATOM 1202 C C . SER B 1 7 ? 11.211 25.781 4.707 1 95.88 7 SER B C 1
ATOM 1204 O O . SER B 1 7 ? 12.383 25.625 5.035 1 95.88 7 SER B O 1
ATOM 1206 N N . GLN B 1 8 ? 10.383 26.469 5.43 1 94.88 8 GLN B N 1
ATOM 1207 C CA . GLN B 1 8 ? 10.805 27.141 6.645 1 94.88 8 GLN B CA 1
ATOM 1208 C C . GLN B 1 8 ? 11.234 26.156 7.719 1 94.88 8 GLN B C 1
ATOM 1210 O O . GLN B 1 8 ? 12.164 26.406 8.484 1 94.88 8 GLN B O 1
ATOM 1215 N N . ALA B 1 9 ? 10.555 25 7.738 1 95.38 9 ALA B N 1
ATOM 1216 C CA . ALA B 1 9 ? 10.867 23.969 8.734 1 95.38 9 ALA B CA 1
ATOM 1217 C C . ALA B 1 9 ? 12.062 23.141 8.305 1 95.38 9 ALA B C 1
ATOM 1219 O O . ALA B 1 9 ? 12.461 22.203 9.008 1 95.38 9 ALA B O 1
ATOM 1220 N N . LYS B 1 10 ? 12.719 23.453 7.098 1 95.5 10 LYS B N 1
ATOM 1221 C CA . LYS B 1 10 ? 13.828 22.688 6.531 1 95.5 10 LYS B CA 1
ATOM 1222 C C . LYS B 1 10 ? 13.445 21.234 6.324 1 95.5 10 LYS B C 1
ATOM 1224 O O . LYS B 1 10 ? 14.234 20.328 6.605 1 95.5 10 LYS B O 1
ATOM 1229 N N . LYS B 1 11 ? 12.188 21.062 5.906 1 96.81 11 LYS B N 1
ATOM 1230 C CA . LYS B 1 11 ? 11.641 19.719 5.684 1 96.81 11 LYS B CA 1
ATOM 1231 C C . LYS B 1 11 ? 11 19.609 4.301 1 96.81 11 LYS B C 1
ATOM 1233 O O . LYS B 1 11 ? 9.93 19.016 4.156 1 96.81 11 LYS B O 1
ATOM 1238 N N . LYS B 1 12 ? 11.625 20.25 3.414 1 96.31 12 LYS B N 1
ATOM 1239 C CA . LYS B 1 12 ? 11.156 20.141 2.035 1 96.31 12 LYS B CA 1
ATOM 1240 C C . LYS B 1 12 ? 11.25 18.703 1.529 1 96.31 12 LYS B C 1
ATOM 1242 O O . LYS B 1 12 ? 12.242 18.031 1.772 1 96.31 12 LYS B O 1
ATOM 1247 N N . LEU B 1 13 ? 10.211 18.344 0.767 1 97.44 13 LEU B N 1
ATOM 1248 C CA . LEU B 1 13 ? 10.203 17.016 0.165 1 97.44 13 LEU B CA 1
ATOM 1249 C C . LEU B 1 13 ? 10.953 17.016 -1.166 1 97.44 13 LEU B C 1
ATOM 1251 O O . LEU B 1 13 ? 10.547 17.703 -2.107 1 97.44 13 LEU B O 1
ATOM 1255 N N . GLU B 1 14 ? 12.078 16.312 -1.169 1 97.81 14 GLU B N 1
ATOM 1256 C CA . GLU B 1 14 ? 12.938 16.266 -2.346 1 97.81 14 GLU B CA 1
ATOM 1257 C C . GLU B 1 14 ? 13.289 14.828 -2.717 1 97.81 14 GLU B C 1
ATOM 1259 O O . GLU B 1 14 ? 13.508 13.992 -1.837 1 97.81 14 GLU B O 1
ATOM 1264 N N . VAL B 1 15 ? 13.344 14.609 -4.043 1 97.75 15 VAL B N 1
ATOM 1265 C CA . VAL B 1 15 ? 13.664 13.273 -4.543 1 97.75 15 VAL B CA 1
ATOM 1266 C C . VAL B 1 15 ? 14.977 12.797 -3.928 1 97.75 15 VAL B C 1
ATOM 1268 O O . VAL B 1 15 ? 15.953 13.547 -3.875 1 97.75 15 VAL B O 1
ATOM 1271 N N . GLY B 1 16 ? 14.953 11.617 -3.426 1 97.5 16 GLY B N 1
ATOM 1272 C CA . GLY B 1 16 ? 16.141 11.008 -2.861 1 97.5 16 GLY B CA 1
ATOM 1273 C C . GLY B 1 16 ? 16.312 11.305 -1.382 1 97.5 16 GLY B C 1
ATOM 1274 O O . GLY B 1 16 ? 17.234 10.781 -0.746 1 97.5 16 GLY B O 1
ATOM 1275 N N . LYS B 1 17 ? 15.508 12.094 -0.81 1 97.88 17 LYS B N 1
ATOM 1276 C CA . LYS B 1 17 ? 15.641 12.477 0.592 1 97.88 17 LYS B CA 1
ATOM 1277 C C . LYS B 1 17 ? 14.523 11.875 1.438 1 97.88 17 LYS B C 1
ATOM 1279 O O . LYS B 1 17 ? 13.516 11.406 0.901 1 97.88 17 LYS B O 1
ATOM 1284 N N . THR B 1 18 ? 14.82 11.75 2.688 1 98.12 18 THR B N 1
ATOM 1285 C CA . THR B 1 18 ? 13.844 11.328 3.684 1 98.12 18 THR B CA 1
ATOM 1286 C C . THR B 1 18 ? 13.547 12.453 4.668 1 98.12 18 THR B C 1
ATOM 1288 O O . THR B 1 18 ? 14.469 13.117 5.152 1 98.12 18 THR B O 1
ATOM 1291 N N . VAL B 1 19 ? 12.352 12.734 4.906 1 97.62 19 VAL B N 1
ATOM 1292 C CA . VAL B 1 19 ? 11.953 13.734 5.887 1 97.62 19 VAL B CA 1
ATOM 1293 C C . VAL B 1 19 ? 11.148 13.07 7.004 1 97.62 19 VAL B C 1
ATOM 1295 O O . VAL B 1 19 ? 10.344 12.172 6.75 1 97.62 19 VAL B O 1
ATOM 1298 N N . SER B 1 20 ? 11.328 13.523 8.195 1 97.81 20 SER B N 1
ATOM 1299 C CA . SER B 1 20 ? 10.656 12.953 9.359 1 97.81 20 SER B CA 1
ATOM 1300 C C . SER B 1 20 ? 9.859 14.023 10.109 1 97.81 20 SER B C 1
ATOM 1302 O O . SER B 1 20 ? 10.32 15.156 10.258 1 97.81 20 SER B O 1
ATOM 1304 N N . PHE B 1 21 ? 8.734 13.672 10.578 1 97.88 21 PHE B N 1
ATOM 1305 C CA . PHE B 1 21 ? 7.879 14.523 11.398 1 97.88 21 PHE B CA 1
ATOM 1306 C C . PHE B 1 21 ? 7.523 13.828 12.711 1 97.88 21 PHE B C 1
ATOM 1308 O O . PHE B 1 21 ? 7.004 12.711 12.711 1 97.88 21 PHE B O 1
ATOM 1315 N N . LYS B 1 22 ? 7.828 14.484 13.789 1 97.88 22 LYS B N 1
ATOM 1316 C CA . LYS B 1 22 ? 7.293 14.039 15.07 1 97.88 22 LYS B CA 1
ATOM 1317 C C . LYS B 1 22 ? 5.934 14.68 15.352 1 97.88 22 LYS B C 1
ATOM 1319 O O . LYS B 1 22 ? 5.805 15.906 15.367 1 97.88 22 LYS B O 1
ATOM 1324 N N . ILE B 1 23 ? 4.984 13.797 15.602 1 97.88 23 ILE B N 1
ATOM 1325 C CA . ILE B 1 23 ? 3.609 14.289 15.633 1 97.88 23 ILE B CA 1
ATOM 1326 C C . ILE B 1 23 ? 2.936 13.859 16.938 1 97.88 23 ILE B C 1
ATOM 1328 O O . ILE B 1 23 ? 3.023 12.688 17.328 1 97.88 23 ILE B O 1
ATOM 1332 N N . SER B 1 24 ? 2.359 14.758 17.531 1 97.19 24 SER B N 1
ATOM 1333 C CA . SER B 1 24 ? 1.499 14.453 18.672 1 97.19 24 SER B CA 1
ATOM 1334 C C . SER B 1 24 ? 0.026 14.586 18.312 1 97.19 24 SER B C 1
ATOM 1336 O O . SER B 1 24 ? -0.345 15.469 17.531 1 97.19 24 SER B O 1
ATOM 1338 N N . CYS B 1 25 ? -0.782 13.664 18.828 1 96.75 25 CYS B N 1
ATOM 1339 C CA . CYS B 1 25 ? -2.219 13.688 18.578 1 96.75 25 CYS B CA 1
ATOM 1340 C C . CYS B 1 25 ? -3.002 13.406 19.844 1 96.75 25 CYS B C 1
ATOM 1342 O O . CYS B 1 25 ? -2.66 12.5 20.609 1 96.75 25 CYS B O 1
ATOM 1344 N N . ASP B 1 26 ? -3.977 14.172 20.031 1 96.31 26 ASP B N 1
ATOM 1345 C CA . ASP B 1 26 ? -4.723 13.984 21.266 1 96.31 26 ASP B CA 1
ATOM 1346 C C . ASP B 1 26 ? -5.895 13.023 21.062 1 96.31 26 ASP B C 1
ATOM 1348 O O . ASP B 1 26 ? -6.555 13.055 20.031 1 96.31 26 ASP B O 1
ATOM 1352 N N . ASP B 1 27 ? -6.082 12.117 21.984 1 95.31 27 ASP B N 1
ATOM 1353 C CA . ASP B 1 27 ? -7.105 11.086 21.844 1 95.31 27 ASP B CA 1
ATOM 1354 C C . ASP B 1 27 ? -8.5 11.648 22.094 1 95.31 27 ASP B C 1
ATOM 1356 O O . ASP B 1 27 ? -9.445 11.344 21.375 1 95.31 27 ASP B O 1
ATOM 1360 N N . LYS B 1 28 ? -8.703 12.617 22.984 1 95.31 28 LYS B N 1
ATOM 1361 C CA . LYS B 1 28 ? -10.008 13.133 23.406 1 95.31 28 LYS B CA 1
ATOM 1362 C C . LYS B 1 28 ? -10.742 13.773 22.234 1 95.31 28 LYS B C 1
ATOM 1364 O O . LYS B 1 28 ? -11.93 13.523 22.031 1 95.31 28 LYS B O 1
ATOM 1369 N N . THR B 1 29 ? -10.047 14.539 21.484 1 95.12 29 THR B N 1
ATOM 1370 C CA . THR B 1 29 ? -10.633 15.258 20.344 1 95.12 29 THR B CA 1
ATOM 1371 C C . THR B 1 29 ? -10.734 14.352 19.125 1 95.12 29 THR B C 1
ATOM 1373 O O . THR B 1 29 ? -11.797 14.258 18.5 1 95.12 29 THR B O 1
ATOM 1376 N N . LEU B 1 30 ? -9.758 13.625 18.859 1 96.38 30 LEU B N 1
ATOM 1377 C CA . LEU B 1 30 ? -9.617 12.953 17.578 1 96.38 30 LEU B CA 1
ATOM 1378 C C . LEU B 1 30 ? -10.477 11.688 17.531 1 96.38 30 LEU B C 1
ATOM 1380 O O . LEU B 1 30 ? -10.891 11.25 16.453 1 96.38 30 LEU B O 1
ATOM 1384 N N . ARG B 1 31 ? -10.734 11.031 18.672 1 95.44 31 ARG B N 1
ATOM 1385 C CA . ARG B 1 31 ? -11.562 9.828 18.688 1 95.44 31 ARG B CA 1
ATOM 1386 C C . ARG B 1 31 ? -13.031 10.164 18.438 1 95.44 31 ARG B C 1
ATOM 1388 O O . ARG B 1 31 ? -13.828 9.273 18.141 1 95.44 31 ARG B O 1
ATOM 1395 N N . LYS B 1 32 ? -13.398 11.461 18.562 1 95.81 32 LYS B N 1
ATOM 1396 C CA . LYS B 1 32 ? -14.773 11.898 18.312 1 95.81 32 LYS B CA 1
ATOM 1397 C C . LYS B 1 32 ? -15.008 12.141 16.828 1 95.81 32 LYS B C 1
ATOM 1399 O O . LYS B 1 32 ? -16.156 12.273 16.391 1 95.81 32 LYS B O 1
ATOM 1404 N N . VAL B 1 33 ? -14.023 12.281 16.125 1 95 33 VAL B N 1
ATOM 1405 C CA . VAL B 1 33 ? -14.117 12.57 14.695 1 95 33 VAL B CA 1
ATOM 1406 C C . VAL B 1 33 ? -14.227 11.266 13.906 1 95 33 VAL B C 1
ATOM 1408 O O . VAL B 1 33 ? -13.359 10.398 14.008 1 95 33 VAL B O 1
ATOM 1411 N N . PRO B 1 34 ? -15.289 11.117 13.141 1 93.69 34 PRO B N 1
ATOM 1412 C CA . PRO B 1 34 ? -15.352 9.945 12.273 1 93.69 34 PRO B CA 1
ATOM 1413 C C . PRO B 1 34 ? -14.172 9.859 11.305 1 93.69 34 PRO B C 1
ATOM 1415 O O . PRO B 1 34 ? -13.859 10.836 10.625 1 93.69 34 PRO B O 1
ATOM 1418 N N . GLY B 1 35 ? -13.461 8.852 11.289 1 94.75 35 GLY B N 1
ATOM 1419 C CA . GLY B 1 35 ? -12.32 8.672 10.414 1 94.75 35 GLY B CA 1
ATOM 1420 C C . GLY B 1 35 ? -11.008 9.117 11.039 1 94.75 35 GLY B C 1
ATOM 1421 O O . GLY B 1 35 ? -9.945 9 10.414 1 94.75 35 GLY B O 1
ATOM 1422 N N . GLY B 1 36 ? -11.195 9.703 12.273 1 96.31 36 GLY B N 1
ATOM 1423 C CA . GLY B 1 36 ? -9.984 10.117 12.961 1 96.31 36 GLY B CA 1
ATOM 1424 C C . GLY B 1 36 ? -9.406 11.414 12.422 1 96.31 36 GLY B C 1
ATOM 1425 O O . GLY B 1 36 ? -10.109 12.422 12.328 1 96.31 36 GLY B O 1
ATOM 1426 N N . PHE B 1 37 ? -8.078 11.438 12.117 1 97.62 37 PHE B N 1
ATOM 1427 C CA . PHE B 1 37 ? -7.438 12.633 11.594 1 97.62 37 PHE B CA 1
ATOM 1428 C C . PHE B 1 37 ? -6.586 12.305 10.375 1 97.62 37 PHE B C 1
ATOM 1430 O O . PHE B 1 37 ? -6.328 11.141 10.086 1 97.62 37 PHE B O 1
ATOM 1437 N N . ALA B 1 38 ? -6.219 13.359 9.656 1 97.5 38 ALA B N 1
ATOM 1438 C CA . ALA B 1 38 ? -5.273 13.219 8.547 1 97.5 38 ALA B CA 1
ATOM 1439 C C . ALA B 1 38 ? -4.238 14.336 8.562 1 97.5 38 ALA B C 1
ATOM 1441 O O . ALA B 1 38 ? -4.504 15.43 9.07 1 97.5 38 ALA B O 1
ATOM 1442 N N . VAL B 1 39 ? -3.066 14.031 8.086 1 97.81 39 VAL B N 1
ATOM 1443 C CA . VAL B 1 39 ? -2.102 15.062 7.723 1 97.81 39 VAL B CA 1
ATOM 1444 C C . VAL B 1 39 ? -1.934 15.102 6.207 1 97.81 39 VAL B C 1
ATOM 1446 O O . VAL B 1 39 ? -1.897 14.055 5.555 1 97.81 39 VAL B O 1
ATOM 1449 N N . ASN B 1 40 ? -1.977 16.297 5.688 1 98 40 ASN B N 1
ATOM 1450 C CA . ASN B 1 40 ? -1.976 16.5 4.242 1 98 40 ASN B CA 1
ATOM 1451 C C . ASN B 1 40 ? -0.75 17.281 3.787 1 98 40 ASN B C 1
ATOM 1453 O O . ASN B 1 40 ? -0.483 18.375 4.293 1 98 40 ASN B O 1
ATOM 1457 N N . PHE B 1 41 ? -0.015 16.703 2.889 1 98.06 41 PHE B N 1
ATOM 1458 C CA . PHE B 1 41 ? 1.016 17.438 2.172 1 98.06 41 PHE B CA 1
ATOM 1459 C C . PHE B 1 41 ? 0.432 18.125 0.942 1 98.06 41 PHE B C 1
ATOM 1461 O O . PHE B 1 41 ? 0.036 17.469 -0.017 1 98.06 41 PHE B O 1
ATOM 1468 N N . GLN B 1 42 ? 0.364 19.469 0.996 1 97.88 42 GLN B N 1
ATOM 1469 C CA . GLN B 1 42 ? -0.384 20.172 -0.037 1 97.88 42 GLN B CA 1
ATOM 1470 C C . GLN B 1 42 ? 0.368 21.422 -0.506 1 97.88 42 GLN B C 1
ATOM 1472 O O . GLN B 1 42 ? 1.262 21.906 0.187 1 97.88 42 GLN B O 1
ATOM 1477 N N . ALA B 1 43 ? 0.017 21.891 -1.678 1 94.62 43 ALA B N 1
ATOM 1478 C CA . ALA B 1 43 ? 0.758 22.953 -2.346 1 94.62 43 ALA B CA 1
ATOM 1479 C C . ALA B 1 43 ? 0.316 24.328 -1.846 1 94.62 43 ALA B C 1
ATOM 1481 O O . ALA B 1 43 ? 1.081 25.297 -1.904 1 94.62 43 ALA B O 1
ATOM 1482 N N . HIS B 1 44 ? -0.926 24.422 -1.381 1 91.75 44 HIS B N 1
ATOM 1483 C CA . HIS B 1 44 ? -1.455 25.703 -0.938 1 91.75 44 HIS B CA 1
ATOM 1484 C C . HIS B 1 44 ? -2.068 25.609 0.454 1 91.75 44 HIS B C 1
ATOM 1486 O O . HIS B 1 44 ? -2.309 24.5 0.948 1 91.75 44 HIS B O 1
ATOM 1492 N N . TYR B 1 45 ? -2.268 26.766 1.113 1 84.94 45 TYR B N 1
ATOM 1493 C CA . TYR B 1 45 ? -2.715 26.812 2.502 1 84.94 45 TYR B CA 1
ATOM 1494 C C . TYR B 1 45 ? -4.234 26.844 2.586 1 84.94 45 TYR B C 1
ATOM 1496 O O . TYR B 1 45 ? -4.801 27.141 3.639 1 84.94 45 TYR B O 1
ATOM 1504 N N . ASP B 1 46 ? -4.926 26.422 1.603 1 84.56 46 ASP B N 1
ATOM 1505 C CA . ASP B 1 46 ? -6.383 26.5 1.681 1 84.56 46 ASP B CA 1
ATOM 1506 C C . ASP B 1 46 ? -7.027 25.141 1.476 1 84.56 46 ASP B C 1
ATOM 1508 O O . ASP B 1 46 ? -6.34 24.156 1.157 1 84.56 46 ASP B O 1
ATOM 1512 N N . ASP B 1 47 ? -8.297 25.094 1.704 1 84.31 47 ASP B N 1
ATOM 1513 C CA . ASP B 1 47 ? -9.055 23.844 1.692 1 84.31 47 ASP B CA 1
ATOM 1514 C C . ASP B 1 47 ? -9.234 23.328 0.267 1 84.31 47 ASP B C 1
ATOM 1516 O O . ASP B 1 47 ? -9.688 22.203 0.064 1 84.31 47 ASP B O 1
ATOM 1520 N N . TYR B 1 48 ? -8.852 24.125 -0.652 1 87.88 48 TYR B N 1
ATOM 1521 C CA . TYR B 1 48 ? -9.07 23.734 -2.043 1 87.88 48 TYR B CA 1
ATOM 1522 C C . TYR B 1 48 ? -7.777 23.234 -2.672 1 87.88 48 TYR B C 1
ATOM 1524 O O . TYR B 1 48 ? -7.777 22.766 -3.816 1 87.88 48 TYR B O 1
ATOM 1532 N N . ALA B 1 49 ? -6.797 23.281 -1.842 1 93.69 49 ALA B N 1
ATOM 1533 C CA . ALA B 1 49 ? -5.492 22.891 -2.371 1 93.69 49 ALA B CA 1
ATOM 1534 C C . ALA B 1 49 ? -5.492 21.438 -2.812 1 93.69 49 ALA B C 1
ATOM 1536 O O . ALA B 1 49 ? -6.156 20.594 -2.199 1 93.69 49 ALA B O 1
ATOM 1537 N N . ASN B 1 50 ? -4.809 21.172 -3.922 1 96.69 50 ASN B N 1
ATOM 1538 C CA . ASN B 1 50 ? -4.457 19.797 -4.234 1 96.69 50 ASN B CA 1
ATOM 1539 C C . ASN B 1 50 ? -3.613 19.156 -3.129 1 96.69 50 ASN B C 1
ATOM 1541 O O . ASN B 1 50 ? -2.732 19.812 -2.566 1 96.69 50 ASN B O 1
ATOM 1545 N N . ILE B 1 51 ? -3.938 17.953 -2.746 1 97.75 51 ILE B N 1
ATOM 1546 C CA . ILE B 1 51 ? -3.207 17.188 -1.74 1 97.75 51 ILE B CA 1
ATOM 1547 C C . ILE B 1 51 ? -2.377 16.109 -2.418 1 97.75 51 ILE B C 1
ATOM 1549 O O . ILE B 1 51 ? -2.928 15.172 -3.01 1 97.75 51 ILE B O 1
ATOM 1553 N N . ALA B 1 52 ? -1.062 16.25 -2.352 1 97.88 52 ALA B N 1
ATOM 1554 C CA . ALA B 1 52 ? -0.18 15.273 -2.988 1 97.88 52 ALA B CA 1
ATOM 1555 C C . ALA B 1 52 ? -0.163 13.961 -2.209 1 97.88 52 ALA B C 1
ATOM 1557 O O . ALA B 1 52 ? -0.13 12.875 -2.803 1 97.88 52 ALA B O 1
ATOM 1558 N N . LEU B 1 53 ? -0.27 14.078 -0.888 1 98.38 53 LEU B N 1
ATOM 1559 C CA . LEU B 1 53 ? -0.253 12.914 -0.008 1 98.38 53 LEU B CA 1
ATOM 1560 C C . LEU B 1 53 ? -1.142 13.141 1.211 1 98.38 53 LEU B C 1
ATOM 1562 O O . LEU B 1 53 ? -0.897 14.055 2 1 98.38 53 LEU B O 1
ATOM 1566 N N . HIS B 1 54 ? -2.205 12.438 1.225 1 98.38 54 HIS B N 1
ATOM 1567 C CA . HIS B 1 54 ? -3.133 12.352 2.348 1 98.38 54 HIS B CA 1
ATOM 1568 C C . HIS B 1 54 ? -2.84 11.125 3.207 1 98.38 54 HIS B C 1
ATOM 1570 O O . HIS B 1 54 ? -2.918 9.992 2.727 1 98.38 54 HIS B O 1
ATOM 1576 N N . PHE B 1 55 ? -2.357 11.266 4.379 1 98.69 55 PHE B N 1
ATOM 1577 C CA . PHE B 1 55 ? -2.092 10.188 5.324 1 98.69 55 PHE B CA 1
ATOM 1578 C C . PHE B 1 55 ? -3.109 10.203 6.457 1 98.69 55 PHE B C 1
ATOM 1580 O O . PHE B 1 55 ? -3.146 11.141 7.254 1 98.69 55 PHE B O 1
ATOM 1587 N N . ASN B 1 56 ? -3.914 9.188 6.625 1 98.44 56 ASN B N 1
ATOM 1588 C CA . ASN B 1 56 ? -5.07 9.164 7.516 1 98.44 56 ASN B CA 1
ATOM 1589 C C . ASN B 1 56 ? -5.125 7.883 8.336 1 98.44 56 ASN B C 1
ATOM 1591 O O . ASN B 1 56 ? -5.766 6.91 7.934 1 98.44 56 ASN B O 1
ATOM 1595 N N . PRO B 1 57 ? -4.434 7.879 9.477 1 97.81 57 PRO B N 1
ATOM 1596 C CA . PRO B 1 57 ? -4.613 6.742 10.383 1 97.81 57 PRO B CA 1
ATOM 1597 C C . PRO B 1 57 ? -5.992 6.723 11.039 1 97.81 57 PRO B C 1
ATOM 1599 O O . PRO B 1 57 ? -6.477 7.762 11.492 1 97.81 57 PRO B O 1
ATOM 1602 N N . ARG B 1 58 ? -6.59 5.586 11.016 1 96.94 58 ARG B N 1
ATOM 1603 C CA . ARG B 1 58 ? -7.906 5.391 11.609 1 96.94 58 ARG B CA 1
ATOM 1604 C C . ARG B 1 58 ? -7.848 4.375 12.75 1 96.94 58 ARG B C 1
ATOM 1606 O O . ARG B 1 58 ? -7.914 3.166 12.516 1 96.94 58 ARG B O 1
ATOM 1613 N N . GLU B 1 59 ? -7.715 4.895 13.844 1 94.56 59 GLU B N 1
ATOM 1614 C CA . GLU B 1 59 ? -7.523 4.031 15.008 1 94.56 59 GLU B CA 1
ATOM 1615 C C . GLU B 1 59 ? -8.727 3.115 15.219 1 94.56 59 GLU B C 1
ATOM 1617 O O . GLU B 1 59 ? -8.562 1.929 15.508 1 94.56 59 GLU B O 1
ATOM 1622 N N . LYS B 1 60 ? -9.953 3.588 15.047 1 93.5 60 LYS B N 1
ATOM 1623 C CA . LYS B 1 60 ? -11.164 2.828 15.32 1 93.5 60 LYS B CA 1
ATOM 1624 C C . LYS B 1 60 ? -11.281 1.626 14.383 1 93.5 60 LYS B C 1
ATOM 1626 O O . LYS B 1 60 ? -11.727 0.552 14.805 1 93.5 60 LYS B O 1
ATOM 1631 N N . SER B 1 61 ? -10.93 1.788 13.172 1 94.88 61 SER B N 1
ATOM 1632 C CA . SER B 1 61 ? -11.031 0.701 12.203 1 94.88 61 SER B CA 1
ATOM 1633 C C . SER B 1 61 ? -9.695 -0.015 12.031 1 94.88 61 SER B C 1
ATOM 1635 O O . SER B 1 61 ? -9.586 -0.935 11.219 1 94.88 61 SER B O 1
ATOM 1637 N N . SER B 1 62 ? -8.68 0.375 12.773 1 94.62 62 SER B N 1
ATOM 1638 C CA . SER B 1 62 ? -7.344 -0.207 12.695 1 94.62 62 SER B CA 1
ATOM 1639 C C . SER B 1 62 ? -6.852 -0.264 11.25 1 94.62 62 SER B C 1
ATOM 1641 O O . SER B 1 62 ? -6.48 -1.332 10.758 1 94.62 62 SER B O 1
ATOM 1643 N N . LYS B 1 63 ? -6.891 0.855 10.562 1 96.5 63 LYS B N 1
ATOM 1644 C CA . LYS B 1 63 ? -6.434 0.961 9.18 1 96.5 63 LYS B CA 1
ATOM 1645 C C . LYS B 1 63 ? -5.75 2.303 8.922 1 96.5 63 LYS B C 1
ATOM 1647 O O . LYS B 1 63 ? -5.906 3.242 9.711 1 96.5 63 LYS B O 1
ATOM 1652 N N . VAL B 1 64 ? -4.977 2.354 7.953 1 97.88 64 VAL B N 1
ATOM 1653 C CA . VAL B 1 64 ? -4.418 3.596 7.43 1 97.88 64 VAL B CA 1
ATOM 1654 C C . VAL B 1 64 ? -4.859 3.785 5.977 1 97.88 64 VAL B C 1
ATOM 1656 O O . VAL B 1 64 ? -4.77 2.859 5.168 1 97.88 64 VAL B O 1
ATOM 1659 N N . VAL B 1 65 ? -5.375 4.973 5.715 1 98.06 65 VAL B N 1
ATOM 1660 C CA . VAL B 1 65 ? -5.738 5.328 4.348 1 98.06 65 VAL B CA 1
ATOM 1661 C C . VAL B 1 65 ? -4.73 6.328 3.789 1 98.06 65 VAL B C 1
ATOM 1663 O O . VAL B 1 65 ? -4.359 7.293 4.469 1 98.06 65 VAL B O 1
ATOM 1666 N N . VAL B 1 66 ? -4.234 6.059 2.592 1 98.19 66 VAL B N 1
ATOM 1667 C CA . VAL B 1 66 ? -3.359 6.961 1.854 1 98.19 66 VAL B CA 1
ATOM 1668 C C . VAL B 1 66 ? -4 7.328 0.518 1 98.19 66 VAL B C 1
ATOM 1670 O O . VAL B 1 66 ? -4.582 6.473 -0.154 1 98.19 66 VAL B O 1
ATOM 1673 N N . ASN B 1 67 ? -3.939 8.633 0.222 1 98.06 67 ASN B N 1
ATOM 1674 C CA . ASN B 1 67 ? -4.633 9.07 -0.984 1 98.06 67 ASN B CA 1
ATOM 1675 C C . ASN B 1 67 ? -4.066 10.391 -1.507 1 98.06 67 ASN B C 1
ATOM 1677 O O . ASN B 1 67 ? -3.178 10.977 -0.887 1 98.06 67 ASN B O 1
ATOM 1681 N N . THR B 1 68 ? -4.398 10.727 -2.674 1 97.62 68 THR B N 1
ATOM 1682 C CA . THR B 1 68 ? -4.16 12.016 -3.305 1 97.62 68 THR B CA 1
ATOM 1683 C C . THR B 1 68 ? -5.477 12.688 -3.676 1 97.62 68 THR B C 1
ATOM 1685 O O . THR B 1 68 ? -6.426 12.023 -4.094 1 97.62 68 THR B O 1
ATOM 1688 N N . ARG B 1 69 ? -5.559 13.969 -3.477 1 97.62 69 ARG B N 1
ATOM 1689 C CA . ARG B 1 69 ? -6.738 14.719 -3.896 1 97.62 69 ARG B CA 1
ATOM 1690 C C . ARG B 1 69 ? -6.379 15.758 -4.949 1 97.62 69 ARG B C 1
ATOM 1692 O O . ARG B 1 69 ? -5.516 16.609 -4.723 1 97.62 69 ARG B O 1
ATOM 1699 N N . ILE B 1 70 ? -7.051 15.68 -6.09 1 96.19 70 ILE B N 1
ATOM 1700 C CA . ILE B 1 70 ? -6.82 16.594 -7.199 1 96.19 70 ILE B CA 1
ATOM 1701 C C . ILE B 1 70 ? -8.133 17.281 -7.586 1 96.19 70 ILE B C 1
ATOM 1703 O O . ILE B 1 70 ? -9.133 16.609 -7.855 1 96.19 70 ILE B O 1
ATOM 1707 N N . ASN B 1 71 ? -8.125 18.594 -7.609 1 94.94 71 ASN B N 1
ATOM 1708 C CA . ASN B 1 71 ? -9.305 19.359 -7.977 1 94.94 71 ASN B CA 1
ATOM 1709 C C . ASN B 1 71 ? -10.531 18.922 -7.18 1 94.94 71 ASN B C 1
ATOM 1711 O O . ASN B 1 71 ? -11.578 18.625 -7.758 1 94.94 71 ASN B O 1
ATOM 1715 N N . LYS B 1 72 ? -10.32 18.734 -5.953 1 94.56 72 LYS B N 1
ATOM 1716 C CA . LYS B 1 72 ? -11.359 18.453 -4.965 1 94.56 72 LYS B CA 1
ATOM 1717 C C . LYS B 1 72 ? -11.906 17.031 -5.145 1 94.56 72 LYS B C 1
ATOM 1719 O O . LYS B 1 72 ? -12.977 16.703 -4.621 1 94.56 72 LYS B O 1
ATOM 1724 N N . LYS B 1 73 ? -11.219 16.219 -5.84 1 96.06 73 LYS B N 1
ATOM 1725 C CA . LYS B 1 73 ? -11.617 14.828 -6.023 1 96.06 73 LYS B CA 1
ATOM 1726 C C . LYS B 1 73 ? -10.539 13.883 -5.512 1 96.06 73 LYS B C 1
ATOM 1728 O O . LYS B 1 73 ? -9.359 14.039 -5.84 1 96.06 73 LYS B O 1
ATOM 1733 N N . TRP B 1 74 ? -11.023 13.016 -4.703 1 96.81 74 TRP B N 1
ATOM 1734 C CA . TRP B 1 74 ? -10.102 11.977 -4.254 1 96.81 74 TRP B CA 1
ATOM 1735 C C . TRP B 1 74 ? -9.789 11 -5.383 1 96.81 74 TRP B C 1
ATOM 1737 O O . TRP B 1 74 ? -10.672 10.641 -6.16 1 96.81 74 TRP B O 1
ATOM 1747 N N . GLU B 1 75 ? -8.492 10.57 -5.418 1 96.25 75 GLU B N 1
ATOM 1748 C CA . GLU B 1 75 ? -8.062 9.578 -6.398 1 96.25 75 GLU B CA 1
ATOM 1749 C C . GLU B 1 75 ? -8.242 8.156 -5.859 1 96.25 75 GLU B C 1
ATOM 1751 O O . GLU B 1 75 ? -9.125 7.906 -5.035 1 96.25 75 GLU B O 1
ATOM 1756 N N . ALA B 1 76 ? -7.609 7.168 -6.465 1 95.31 76 ALA B N 1
ATOM 1757 C CA . ALA B 1 76 ? -7.68 5.785 -6 1 95.31 76 ALA B CA 1
ATOM 1758 C C . ALA B 1 76 ? -6.973 5.621 -4.656 1 95.31 76 ALA B C 1
ATOM 1760 O O . ALA B 1 76 ? -5.793 5.945 -4.523 1 95.31 76 ALA B O 1
ATOM 1761 N N . GLU B 1 77 ? -7.672 5.074 -3.713 1 96.31 77 GLU B N 1
ATOM 1762 C CA . GLU B 1 77 ? -7.188 4.984 -2.34 1 96.31 77 GLU B CA 1
ATOM 1763 C C . GLU B 1 77 ? -6.332 3.736 -2.139 1 96.31 77 GLU B C 1
ATOM 1765 O O . GLU B 1 77 ? -6.578 2.703 -2.766 1 96.31 77 GLU B O 1
ATOM 1770 N N . LEU B 1 78 ? -5.395 3.904 -1.257 1 97.19 78 LEU B N 1
ATOM 1771 C CA . LEU B 1 78 ? -4.668 2.783 -0.673 1 97.19 78 LEU B CA 1
ATOM 1772 C C . LEU B 1 78 ? -5.066 2.576 0.785 1 97.19 78 LEU B C 1
ATOM 1774 O O . LEU B 1 78 ? -5.047 3.521 1.577 1 97.19 78 LEU B O 1
ATOM 1778 N N . HIS B 1 79 ? -5.453 1.308 1.121 1 97.31 79 HIS B N 1
ATOM 1779 C CA . HIS B 1 79 ? -5.836 0.931 2.477 1 97.31 79 HIS B CA 1
ATOM 1780 C C . HIS B 1 79 ? -4.906 -0.138 3.037 1 97.31 79 HIS B C 1
ATOM 1782 O O . HIS B 1 79 ? -4.68 -1.168 2.398 1 97.31 79 HIS B O 1
ATOM 1788 N N . ILE B 1 80 ? -4.438 0.134 4.16 1 96.56 80 ILE B N 1
ATOM 1789 C CA . ILE B 1 80 ? -3.639 -0.859 4.871 1 96.56 80 ILE B CA 1
ATOM 1790 C C . ILE B 1 80 ? -4.328 -1.236 6.176 1 96.56 80 ILE B C 1
ATOM 1792 O O . ILE B 1 80 ? -4.582 -0.377 7.023 1 96.56 80 ILE B O 1
ATOM 1796 N N . GLU B 1 81 ? -4.562 -2.49 6.273 1 96 81 GLU B N 1
ATOM 1797 C CA . GLU B 1 81 ? -4.949 -2.949 7.602 1 96 81 GLU B CA 1
ATOM 1798 C C . GLU B 1 81 ? -3.795 -2.803 8.594 1 96 81 GLU B C 1
ATOM 1800 O O . GLU B 1 81 ? -2.654 -3.15 8.281 1 96 81 GLU B O 1
ATOM 1805 N N . ASP B 1 82 ? -4.105 -2.283 9.664 1 88.44 82 ASP B N 1
ATOM 1806 C CA . ASP B 1 82 ? -3.082 -2.002 10.664 1 88.44 82 ASP B CA 1
ATOM 1807 C C . ASP B 1 82 ? -2.863 -3.203 11.578 1 88.44 82 ASP B C 1
ATOM 1809 O O . ASP B 1 82 ? -3.738 -3.549 12.383 1 88.44 82 ASP B O 1
ATOM 1813 N N . ASP B 1 83 ? -1.644 -3.795 11.516 1 89 83 ASP B N 1
ATOM 1814 C CA . ASP B 1 83 ? -1.307 -4.953 12.336 1 89 83 ASP B CA 1
ATOM 1815 C C . ASP B 1 83 ? -0.632 -4.527 13.633 1 89 83 ASP B C 1
ATOM 1817 O O . ASP B 1 83 ? 0.021 -5.336 14.297 1 89 83 ASP B O 1
ATOM 1821 N N . MET B 1 84 ? -0.681 -3.295 13.93 1 88.94 84 MET B N 1
ATOM 1822 C CA . MET B 1 84 ? -0.196 -2.686 15.172 1 88.94 84 MET B CA 1
ATOM 1823 C C . MET B 1 84 ? 1.302 -2.408 15.086 1 88.94 84 MET B C 1
ATOM 1825 O O . MET B 1 84 ? 1.854 -1.705 15.938 1 88.94 84 MET B O 1
ATOM 1829 N N . VAL B 1 85 ? 1.929 -2.992 14.039 1 85.94 85 VAL B N 1
ATOM 1830 C CA . VAL B 1 85 ? 3.326 -2.635 13.82 1 85.94 85 VAL B CA 1
ATOM 1831 C C . VAL B 1 85 ? 3.42 -1.213 13.273 1 85.94 85 VAL B C 1
ATOM 1833 O O . VAL B 1 85 ? 2.889 -0.92 12.195 1 85.94 85 VAL B O 1
ATOM 1836 N N . GLY B 1 86 ? 4.137 -0.372 14.008 1 92.25 86 GLY B N 1
ATOM 1837 C CA . GLY B 1 86 ? 4.172 1.031 13.633 1 92.25 86 GLY B CA 1
ATOM 1838 C C . GLY B 1 86 ? 2.812 1.699 13.68 1 92.25 86 GLY B C 1
ATOM 1839 O O . GLY B 1 86 ? 2.459 2.471 12.781 1 92.25 86 GLY B O 1
ATOM 1840 N N . HIS B 1 87 ? 2.066 1.388 14.609 1 94.56 87 HIS B N 1
ATOM 1841 C CA . HIS B 1 87 ? 0.696 1.872 14.742 1 94.56 87 HIS B CA 1
ATOM 1842 C C . HIS B 1 87 ? 0.664 3.285 15.312 1 94.56 87 HIS B C 1
ATOM 1844 O O . HIS B 1 87 ? 1.509 3.645 16.141 1 94.56 87 HIS B O 1
ATOM 1850 N N . VAL B 1 88 ? -0.285 4.078 14.859 1 96.88 88 VAL B N 1
ATOM 1851 C CA . VAL B 1 88 ? -0.583 5.387 15.43 1 96.88 88 VAL B CA 1
ATOM 1852 C C . VAL B 1 88 ? -1.665 5.254 16.5 1 96.88 88 VAL B C 1
ATOM 1854 O O . VAL B 1 88 ? -2.809 4.91 16.188 1 96.88 88 VAL B O 1
ATOM 1857 N N . TYR B 1 89 ? -1.29 5.457 17.672 1 96.19 89 TYR B N 1
ATOM 1858 C CA . TYR B 1 89 ? -2.24 5.496 18.781 1 96.19 89 TYR B CA 1
ATOM 1859 C C . TYR B 1 89 ? -2.598 6.934 19.141 1 96.19 89 TYR B C 1
ATOM 1861 O O . TYR B 1 89 ? -1.717 7.746 19.422 1 96.19 89 TYR B O 1
ATOM 1869 N N . PHE B 1 90 ? -3.92 7.141 19.078 1 96.75 90 PHE B N 1
ATOM 1870 C CA . PHE B 1 90 ? -4.316 8.477 19.5 1 96.75 90 PHE B CA 1
ATOM 1871 C C . PHE B 1 90 ? -3.973 8.711 20.969 1 96.75 90 PHE B C 1
ATOM 1873 O O . PHE B 1 90 ? -4.203 7.84 21.812 1 96.75 90 PHE B O 1
ATOM 1880 N N . GLY B 1 91 ? -3.357 9.789 21.312 1 96.94 91 GLY B N 1
ATOM 1881 C CA . GLY B 1 91 ? -2.902 10.086 22.656 1 96.94 91 GLY B CA 1
ATOM 1882 C C . GLY B 1 91 ? -1.415 9.859 22.844 1 96.94 91 GLY B C 1
ATOM 1883 O O . GLY B 1 91 ? -0.847 10.25 23.859 1 96.94 91 GLY B O 1
ATOM 1884 N N . SER B 1 92 ? -0.793 9.203 21.875 1 96.69 92 SER B N 1
ATOM 1885 C CA . SER B 1 92 ? 0.648 8.977 21.906 1 96.69 92 SER B CA 1
ATOM 1886 C C . SER B 1 92 ? 1.334 9.617 20.719 1 96.69 92 SER B C 1
ATOM 1888 O O . SER B 1 92 ? 0.839 9.531 19.594 1 96.69 92 SER B O 1
ATOM 1890 N N . PRO B 1 93 ? 2.523 10.281 21 1 97.31 93 PRO B N 1
ATOM 1891 C CA . PRO B 1 93 ? 3.271 10.797 19.844 1 97.31 93 PRO B CA 1
ATOM 1892 C C . PRO B 1 93 ? 3.797 9.695 18.938 1 97.31 93 PRO B C 1
ATOM 1894 O O . PRO B 1 93 ? 4.016 8.57 19.391 1 97.31 93 PRO B O 1
ATOM 1897 N N . PHE B 1 94 ? 3.977 10.039 17.656 1 97.69 94 PHE B N 1
ATOM 1898 C CA . PHE B 1 94 ? 4.562 9.109 16.703 1 97.69 94 PHE B CA 1
ATOM 1899 C C . PHE B 1 94 ? 5.414 9.859 15.68 1 97.69 94 PHE B C 1
ATOM 1901 O O . PHE B 1 94 ? 5.332 11.078 15.562 1 97.69 94 PHE B O 1
ATOM 1908 N N . GLU B 1 95 ? 6.219 9.102 15.062 1 98.19 95 GLU B N 1
ATOM 1909 C CA . GLU B 1 95 ? 7.047 9.648 13.984 1 98.19 95 GLU B CA 1
ATOM 1910 C C . GLU B 1 95 ? 6.539 9.195 12.617 1 98.19 95 GLU B C 1
ATOM 1912 O O . GLU B 1 95 ? 6.285 8.008 12.406 1 98.19 95 GLU B O 1
ATOM 1917 N N . LEU B 1 96 ? 6.293 10.148 11.734 1 98.38 96 LEU B N 1
ATOM 1918 C CA . LEU B 1 96 ? 6.008 9.898 10.328 1 98.38 96 LEU B CA 1
ATOM 1919 C C . LEU B 1 96 ? 7.219 10.227 9.461 1 98.38 96 LEU B C 1
ATOM 1921 O O . LEU B 1 96 ? 7.754 11.336 9.523 1 98.38 96 LEU B O 1
ATOM 1925 N N . LYS B 1 97 ? 7.703 9.273 8.75 1 98.25 97 LYS B N 1
ATOM 1926 C CA . LYS B 1 97 ? 8.828 9.484 7.836 1 98.25 97 LYS B CA 1
ATOM 1927 C C . LYS B 1 97 ? 8.414 9.227 6.391 1 98.25 97 LYS B C 1
ATOM 1929 O O . LYS B 1 97 ? 7.723 8.25 6.102 1 98.25 97 LYS B O 1
ATOM 1934 N N . ILE B 1 98 ? 8.789 10.102 5.516 1 98.38 98 ILE B N 1
ATOM 1935 C CA . ILE B 1 98 ? 8.523 10 4.086 1 98.38 98 ILE B CA 1
ATOM 1936 C C . ILE B 1 98 ? 9.836 9.953 3.314 1 98.38 98 ILE B C 1
ATOM 1938 O O . ILE B 1 98 ? 10.656 10.867 3.424 1 98.38 98 ILE B O 1
ATOM 1942 N N . ASN B 1 99 ? 10.086 8.906 2.656 1 98.06 99 ASN B N 1
ATOM 1943 C CA . ASN B 1 99 ? 11.188 8.82 1.709 1 98.06 99 ASN B CA 1
ATOM 1944 C C . ASN B 1 99 ? 10.727 9.078 0.279 1 98.06 99 ASN B C 1
ATOM 1946 O O . ASN B 1 99 ? 9.859 8.375 -0.234 1 98.06 99 ASN B O 1
ATOM 1950 N N . VAL B 1 100 ? 11.234 10.117 -0.339 1 98.38 100 VAL B N 1
ATOM 1951 C CA . VAL B 1 100 ? 10.797 10.523 -1.669 1 98.38 100 VAL B CA 1
ATOM 1952 C C . VAL B 1 100 ? 11.695 9.891 -2.727 1 98.38 100 VAL B C 1
ATOM 1954 O O . VAL B 1 100 ? 12.891 10.188 -2.795 1 98.38 100 VAL B O 1
ATOM 1957 N N . ASN B 1 101 ? 11.078 9.008 -3.502 1 96.38 101 ASN B N 1
ATOM 1958 C CA . ASN B 1 101 ? 11.836 8.344 -4.555 1 96.38 101 ASN B CA 1
ATOM 1959 C C . ASN B 1 101 ? 11.586 8.977 -5.918 1 96.38 101 ASN B C 1
ATOM 1961 O O . ASN B 1 101 ? 10.758 9.883 -6.043 1 96.38 101 ASN B O 1
ATOM 1965 N N . GLU B 1 102 ? 12.352 8.445 -6.852 1 93.62 102 GLU B N 1
ATOM 1966 C CA . GLU B 1 102 ? 12.133 8.891 -8.219 1 93.62 102 GLU B CA 1
ATOM 1967 C C . GLU B 1 102 ? 10.781 8.422 -8.75 1 93.62 102 GLU B C 1
ATOM 1969 O O . GLU B 1 102 ? 10.18 7.504 -8.188 1 93.62 102 GLU B O 1
ATOM 1974 N N . ASN B 1 103 ? 10.219 9.07 -9.719 1 90.38 103 ASN B N 1
ATOM 1975 C CA . ASN B 1 103 ? 9.008 8.695 -10.43 1 90.38 103 ASN B CA 1
ATOM 1976 C C . ASN B 1 103 ? 7.773 8.789 -9.531 1 90.38 103 ASN B C 1
ATOM 1978 O O . ASN B 1 103 ? 6.895 7.93 -9.586 1 90.38 103 ASN B O 1
ATOM 1982 N N . ASN B 1 104 ? 7.734 9.625 -8.539 1 90.75 104 ASN B N 1
ATOM 1983 C CA . ASN B 1 104 ? 6.594 10.086 -7.758 1 90.75 104 ASN B CA 1
ATOM 1984 C C . ASN B 1 104 ? 6.125 9.016 -6.773 1 90.75 104 ASN B C 1
ATOM 1986 O O . ASN B 1 104 ? 4.973 9.031 -6.336 1 90.75 104 ASN B O 1
ATOM 1990 N N . HIS B 1 105 ? 6.996 8.008 -6.5 1 94.75 105 HIS B N 1
ATOM 1991 C CA . HIS B 1 105 ? 6.594 7.105 -5.43 1 94.75 105 HIS B CA 1
ATOM 1992 C C . HIS B 1 105 ? 7.301 7.453 -4.121 1 94.75 105 HIS B C 1
ATOM 1994 O O . HIS B 1 105 ? 8.445 7.918 -4.137 1 94.75 105 HIS B O 1
ATOM 2000 N N . VAL B 1 106 ? 6.605 7.301 -3.072 1 98.12 106 VAL B N 1
ATOM 2001 C CA . VAL B 1 106 ? 7.156 7.559 -1.745 1 98.12 106 VAL B CA 1
ATOM 2002 C C . VAL B 1 106 ? 7.082 6.289 -0.898 1 98.12 106 VAL B C 1
ATOM 2004 O O . VAL B 1 106 ? 6.227 5.434 -1.127 1 98.12 106 VAL B O 1
ATOM 2007 N N . LEU B 1 107 ? 8.047 6.137 -0.033 1 97.88 107 LEU B N 1
ATOM 2008 C CA . LEU B 1 107 ? 7.98 5.129 1.02 1 97.88 107 LEU B CA 1
ATOM 2009 C C . LEU B 1 107 ? 7.629 5.766 2.359 1 97.88 107 LEU B C 1
ATOM 2011 O O . LEU B 1 107 ? 8.203 6.789 2.736 1 97.88 107 LEU B O 1
ATOM 2015 N N . ILE B 1 108 ? 6.66 5.184 3.031 1 98.12 108 ILE B N 1
ATOM 2016 C CA . ILE B 1 108 ? 6.113 5.746 4.262 1 98.12 108 ILE B CA 1
ATOM 2017 C C . ILE B 1 108 ? 6.465 4.848 5.441 1 98.12 108 ILE B C 1
ATOM 2019 O O . ILE B 1 108 ? 6.27 3.633 5.387 1 98.12 108 ILE B O 1
ATOM 2023 N N . TYR B 1 109 ? 7.02 5.465 6.445 1 97.88 109 TYR B N 1
ATOM 2024 C CA . TYR B 1 109 ? 7.363 4.777 7.684 1 97.88 109 TYR B CA 1
ATOM 2025 C C . TYR B 1 109 ? 6.66 5.418 8.875 1 97.88 109 TYR B C 1
ATOM 2027 O O . TYR B 1 109 ? 6.527 6.641 8.945 1 97.88 109 TYR B O 1
ATOM 2035 N N . VAL B 1 110 ? 6.227 4.609 9.758 1 97.69 110 VAL B N 1
ATOM 2036 C CA . VAL B 1 110 ? 5.66 5.066 11.023 1 97.69 110 VAL B CA 1
ATOM 2037 C C . VAL B 1 110 ? 6.41 4.422 12.188 1 97.69 110 VAL B C 1
ATOM 2039 O O . VAL B 1 110 ? 6.527 3.195 12.258 1 97.69 110 VAL B O 1
ATOM 2042 N N . ASN B 1 111 ? 6.98 5.293 13.031 1 97.19 111 ASN B N 1
ATOM 2043 C CA . ASN B 1 111 ? 7.754 4.836 14.18 1 97.19 111 ASN B CA 1
ATOM 2044 C C . ASN B 1 111 ? 8.875 3.889 13.766 1 97.19 111 ASN B C 1
ATOM 2046 O O . ASN B 1 111 ? 9.062 2.832 14.375 1 97.19 111 ASN B O 1
ATOM 2050 N N . GLY B 1 112 ? 9.453 4.234 12.68 1 96.5 112 GLY B N 1
ATOM 2051 C CA . GLY B 1 112 ? 10.633 3.525 12.203 1 96.5 112 GLY B CA 1
ATOM 2052 C C . GLY B 1 112 ? 10.297 2.262 11.43 1 96.5 112 GLY B C 1
ATOM 2053 O O . GLY B 1 112 ? 11.195 1.59 10.914 1 96.5 112 GLY B O 1
ATOM 2054 N N . LYS B 1 113 ? 9.039 1.932 11.32 1 95.44 113 LYS B N 1
ATOM 2055 C CA . LYS B 1 113 ? 8.617 0.716 10.633 1 95.44 113 LYS B CA 1
ATOM 2056 C C . LYS B 1 113 ? 8.008 1.039 9.273 1 95.44 113 LYS B C 1
ATOM 2058 O O . LYS B 1 113 ? 7.227 1.981 9.141 1 95.44 113 LYS B O 1
ATOM 2063 N N . PHE B 1 114 ? 8.414 0.289 8.242 1 96.19 114 PHE B N 1
ATOM 2064 C CA . PHE B 1 114 ? 7.863 0.461 6.906 1 96.19 114 PHE B CA 1
ATOM 2065 C C . PHE B 1 114 ? 6.367 0.191 6.898 1 96.19 114 PHE B C 1
ATOM 2067 O O . PHE B 1 114 ? 5.914 -0.855 7.371 1 96.19 114 PHE B O 1
ATOM 2074 N N . LYS B 1 115 ? 5.637 1.104 6.43 1 95.81 115 LYS B N 1
ATOM 2075 C CA . LYS B 1 115 ? 4.184 0.965 6.359 1 95.81 115 LYS B CA 1
ATOM 2076 C C . LYS B 1 115 ? 3.736 0.581 4.953 1 95.81 115 LYS B C 1
ATOM 2078 O O . LYS B 1 115 ? 3.029 -0.412 4.77 1 95.81 115 LYS B O 1
ATOM 2083 N N . THR B 1 116 ? 4.215 1.392 3.932 1 96.25 116 THR B N 1
ATOM 2084 C CA . THR B 1 116 ? 3.834 1.102 2.553 1 96.25 116 THR B CA 1
ATOM 2085 C C . THR B 1 116 ? 4.543 2.047 1.587 1 96.25 116 THR B C 1
ATOM 2087 O O . THR B 1 116 ? 5.172 3.02 2.01 1 96.25 116 THR B O 1
ATOM 2090 N N . GLY B 1 117 ? 4.5 1.731 0.319 1 96.94 117 GLY B N 1
ATOM 2091 C CA . GLY B 1 117 ? 4.793 2.668 -0.753 1 96.94 117 GLY B CA 1
ATOM 2092 C C . GLY B 1 117 ? 3.547 3.197 -1.44 1 96.94 117 GLY B C 1
ATOM 2093 O O . GLY B 1 117 ? 2.502 2.543 -1.43 1 96.94 117 GLY B O 1
ATOM 2094 N N . TYR B 1 118 ? 3.666 4.332 -1.955 1 97.38 118 TYR B N 1
ATOM 2095 C CA . TYR B 1 118 ? 2.518 4.984 -2.576 1 97.38 118 TYR B CA 1
ATOM 2096 C C . TYR B 1 118 ? 2.947 5.82 -3.773 1 97.38 118 TYR B C 1
ATOM 2098 O O . TYR B 1 118 ? 3.945 6.543 -3.707 1 97.38 118 TYR B O 1
ATOM 2106 N N . PHE B 1 119 ? 2.232 5.629 -4.891 1 95.5 119 PHE B N 1
ATOM 2107 C CA . PHE B 1 119 ? 2.436 6.477 -6.059 1 95.5 119 PHE B CA 1
ATOM 2108 C C . PHE B 1 119 ? 1.61 7.754 -5.949 1 95.5 119 PHE B C 1
ATOM 2110 O O . PHE B 1 119 ? 0.38 7.699 -5.883 1 95.5 119 PHE B O 1
ATOM 2117 N N . CYS B 1 120 ? 2.262 8.836 -5.91 1 95.5 120 CYS B N 1
ATOM 2118 C CA . CYS B 1 120 ? 1.568 10.117 -5.855 1 95.5 120 CYS B CA 1
ATOM 2119 C C . CYS B 1 120 ? 1.227 10.609 -7.254 1 95.5 120 CYS B C 1
ATOM 2121 O O . CYS B 1 120 ? 2.115 11.008 -8.008 1 95.5 120 CYS B O 1
ATOM 2123 N N . LYS B 1 121 ? 0.014 10.68 -7.504 1 94.19 121 LYS B N 1
ATOM 2124 C CA . LYS B 1 121 ? -0.424 11.164 -8.812 1 94.19 121 LYS B CA 1
ATOM 2125 C C . LYS B 1 121 ? 0.044 12.594 -9.055 1 94.19 121 LYS B C 1
ATOM 2127 O O . LYS B 1 121 ? 0.29 12.984 -10.195 1 94.19 121 LYS B O 1
ATOM 2132 N N . ILE B 1 122 ? 0.108 13.32 -7.961 1 95.5 122 ILE B N 1
ATOM 2133 C CA . ILE B 1 122 ? 0.73 14.641 -7.977 1 95.5 122 ILE B CA 1
ATOM 2134 C C . ILE B 1 122 ? 2.146 14.547 -7.414 1 95.5 122 ILE B C 1
ATOM 2136 O O . ILE B 1 122 ? 2.381 13.883 -6.406 1 95.5 122 ILE B O 1
ATOM 2140 N N . ASP B 1 123 ? 3.012 15.219 -8.164 1 96.19 123 ASP B N 1
ATOM 2141 C CA . ASP B 1 123 ? 4.387 15.234 -7.676 1 96.19 123 ASP B CA 1
ATOM 2142 C C . ASP B 1 123 ? 4.461 15.789 -6.258 1 96.19 123 ASP B C 1
ATOM 2144 O O . ASP B 1 123 ? 4.152 16.953 -6.027 1 96.19 123 ASP B O 1
ATOM 2148 N N . ILE B 1 124 ? 4.887 14.992 -5.301 1 97.31 124 ILE B N 1
ATOM 2149 C CA . ILE B 1 124 ? 4.879 15.352 -3.889 1 97.31 124 ILE B CA 1
ATOM 2150 C C . ILE B 1 124 ? 5.855 16.5 -3.646 1 97.31 124 ILE B C 1
ATOM 2152 O O . ILE B 1 124 ? 5.711 17.25 -2.678 1 97.31 124 ILE B O 1
ATOM 2156 N N . THR B 1 125 ? 6.863 16.688 -4.547 1 97 125 THR B N 1
ATOM 2157 C CA . THR B 1 125 ? 7.848 17.75 -4.363 1 97 125 THR B CA 1
ATOM 2158 C C . THR B 1 125 ? 7.207 19.109 -4.555 1 97 125 THR B C 1
ATOM 2160 O O . THR B 1 125 ? 7.793 20.141 -4.195 1 97 125 THR B O 1
ATOM 2163 N N . THR B 1 126 ? 5.965 19.109 -5.047 1 96.06 126 THR B N 1
ATOM 2164 C CA . THR B 1 126 ? 5.23 20.359 -5.207 1 96.06 126 THR B CA 1
ATOM 2165 C C . THR B 1 126 ? 4.562 20.766 -3.896 1 96.06 126 THR B C 1
ATOM 2167 O O . THR B 1 126 ? 4.082 21.891 -3.764 1 96.06 126 THR B O 1
ATOM 2170 N N . ALA B 1 127 ? 4.465 19.875 -2.932 1 97.25 127 ALA B N 1
ATOM 2171 C CA . ALA B 1 127 ? 3.881 20.203 -1.635 1 97.25 127 ALA B CA 1
ATOM 2172 C C . ALA B 1 127 ? 4.723 21.25 -0.904 1 97.25 127 ALA B C 1
ATOM 2174 O O . ALA B 1 127 ? 5.941 21.109 -0.79 1 97.25 127 ALA B O 1
ATOM 2175 N N . LYS B 1 128 ? 4.105 22.281 -0.383 1 96.75 128 LYS B N 1
ATOM 2176 C CA . LYS B 1 128 ? 4.789 23.359 0.326 1 96.75 128 LYS B CA 1
ATOM 2177 C C . LYS B 1 128 ? 4.383 23.391 1.797 1 96.75 128 LYS B C 1
ATOM 2179 O O . LYS B 1 128 ? 5.09 23.969 2.629 1 96.75 128 LYS B O 1
ATOM 2184 N N . TYR B 1 129 ? 3.293 22.75 2.061 1 96.88 129 TYR B N 1
ATOM 2185 C CA . TYR B 1 129 ? 2.752 22.828 3.414 1 96.88 129 TYR B CA 1
ATOM 2186 C C . TYR B 1 129 ? 2.35 21.438 3.918 1 96.88 129 TYR B C 1
ATOM 2188 O O . TYR B 1 129 ? 1.924 20.594 3.137 1 96.88 129 TYR B O 1
ATOM 2196 N N . LEU B 1 130 ? 2.535 21.219 5.18 1 97.19 130 LEU B N 1
ATOM 2197 C CA . LEU B 1 130 ? 1.87 20.156 5.914 1 97.19 130 LEU B CA 1
ATOM 2198 C C . LEU B 1 130 ? 0.669 20.688 6.688 1 97.19 130 LEU B C 1
ATOM 2200 O O . LEU B 1 130 ? 0.813 21.578 7.527 1 97.19 130 LEU B O 1
ATOM 2204 N N . CYS B 1 131 ? -0.486 20.188 6.332 1 97.44 131 CYS 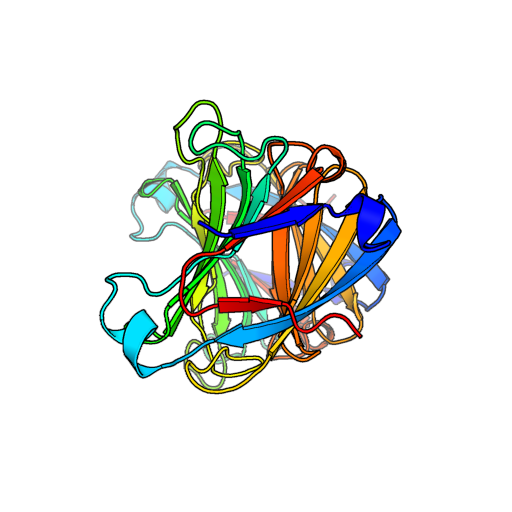B N 1
ATOM 2205 C CA . CYS B 1 131 ? -1.73 20.641 6.941 1 97.44 131 CYS B CA 1
ATOM 2206 C C . CYS B 1 131 ? -2.303 19.578 7.875 1 97.44 131 CYS B C 1
ATOM 2208 O O . CYS B 1 131 ? -2.295 18.391 7.551 1 97.44 131 CYS B O 1
ATOM 2210 N N . PHE B 1 132 ? -2.797 19.969 9.008 1 97.12 132 PHE B N 1
ATOM 2211 C CA . PHE B 1 132 ? -3.318 19.031 10 1 97.12 132 PHE B CA 1
ATOM 2212 C C . PHE B 1 132 ? -4.395 19.703 10.852 1 97.12 132 PHE B C 1
ATOM 2214 O O . PHE B 1 132 ? -4.434 20.922 10.977 1 97.12 132 PHE B O 1
ATOM 2221 N N . PRO B 1 133 ? -5.289 18.953 11.43 1 96.62 133 PRO B N 1
ATOM 2222 C CA . PRO B 1 133 ? -6.418 19.5 12.18 1 96.62 133 PRO B CA 1
ATOM 2223 C C . PRO B 1 133 ? -6.055 19.844 13.625 1 96.62 133 PRO B C 1
ATOM 2225 O O . PRO B 1 133 ? -4.93 19.594 14.055 1 96.62 133 PRO B O 1
ATOM 2228 N N . GLU B 1 134 ? -7.148 20.422 14.203 1 95.25 134 GLU B N 1
ATOM 2229 C CA . GLU B 1 134 ? -7.047 20.578 15.648 1 95.25 134 GLU B CA 1
ATOM 2230 C C . GLU B 1 134 ? -6.836 19.234 16.344 1 95.25 134 GLU B C 1
ATOM 2232 O O . GLU B 1 134 ? -7.402 18.234 15.922 1 95.25 134 GLU B O 1
ATOM 2237 N N . GLY B 1 135 ? -5.977 19.219 17.375 1 96.88 135 GLY B N 1
ATOM 2238 C CA . GLY B 1 135 ? -5.691 17.984 18.109 1 96.88 135 GLY B CA 1
ATOM 2239 C C . GLY B 1 135 ? -4.422 17.297 17.641 1 96.88 135 GLY B C 1
ATOM 2240 O O . GLY B 1 135 ? -3.943 16.359 18.281 1 96.88 135 GLY B O 1
ATOM 2241 N N . VAL B 1 136 ? -3.914 17.812 16.531 1 97.69 136 VAL B N 1
ATOM 2242 C CA . VAL B 1 136 ? -2.637 17.312 16.031 1 97.69 136 VAL B CA 1
ATOM 2243 C C . VAL B 1 136 ? -1.587 18.422 16.125 1 97.69 136 VAL B C 1
ATOM 2245 O O . VAL B 1 136 ? -1.885 19.594 15.875 1 97.69 136 VAL B O 1
ATOM 2248 N N . ARG B 1 137 ? -0.385 18.094 16.609 1 96.12 137 ARG B N 1
ATOM 2249 C CA . ARG B 1 137 ? 0.726 19.031 16.672 1 96.12 137 ARG B CA 1
ATOM 2250 C C . ARG B 1 137 ? 2 18.422 16.094 1 96.12 137 ARG B C 1
ATOM 2252 O O . ARG B 1 137 ? 2.295 17.25 16.344 1 96.12 137 ARG B O 1
ATOM 2259 N N . ILE B 1 138 ? 2.656 19.141 15.297 1 96.38 138 ILE B N 1
ATOM 2260 C CA . ILE B 1 138 ? 3.975 18.75 14.812 1 96.38 138 ILE B CA 1
ATOM 2261 C C . ILE B 1 138 ? 5.051 19.25 15.766 1 96.38 138 ILE B C 1
ATOM 2263 O O . ILE B 1 138 ? 5.141 20.453 16.031 1 96.38 138 ILE B O 1
ATOM 2267 N N . MET B 1 139 ? 5.832 18.281 16.391 1 87.06 139 MET B N 1
ATOM 2268 C CA . MET B 1 139 ? 6.816 18.594 17.438 1 87.06 139 MET B CA 1
ATOM 2269 C C . MET B 1 139 ? 8.203 18.75 16.828 1 87.06 139 MET B C 1
ATOM 2271 O O . MET B 1 139 ? 8.992 17.812 16.797 1 87.06 139 MET B O 1
ATOM 2275 N N . ASP B 1 140 ? 8.43 19.406 15.781 1 71.56 140 ASP B N 1
ATOM 2276 C CA . ASP B 1 140 ? 9.758 19.531 15.18 1 71.56 140 ASP B CA 1
ATOM 2277 C C . ASP B 1 140 ? 10.711 20.297 16.094 1 71.56 140 ASP B C 1
ATOM 2279 O O . ASP B 1 140 ? 10.297 21.203 16.812 1 71.56 140 ASP B O 1
ATOM 2283 N N . ASP B 1 141 ? 11.781 19.594 16.516 1 52.34 141 ASP B N 1
ATOM 2284 C CA . ASP B 1 141 ? 12.82 20.266 17.281 1 52.34 141 ASP B CA 1
ATOM 2285 C C . ASP B 1 141 ? 13.297 21.531 16.578 1 52.34 141 ASP B C 1
ATOM 2287 O O . ASP B 1 141 ? 13.203 21.641 15.359 1 52.34 141 ASP B O 1
#

pLDDT: mean 95.29, std 5.09, range [51.94, 98.69]

Radius of gyration: 19.52 Å; Cα contacts (8 Å, |Δi|>4): 755; chains: 2; bounding box: 35×55×46 Å

Organism: Mytilus galloprovincialis (NCBI:txid29158)

Solvent-accessible surface area (backbone atoms only — not comparable to full-atom values): 14590 Å² total; per-residue (Å²): 120,48,73,43,52,20,66,82,69,73,50,59,55,39,75,76,38,70,42,75,43,37,34,38,33,41,34,81,61,32,72,72,35,87,68,36,50,50,43,30,32,12,57,46,94,54,95,69,39,42,25,26,39,33,46,28,52,19,63,90,76,38,29,36,39,38,36,31,31,54,84,86,35,73,56,60,42,34,41,32,44,54,76,60,75,47,57,74,50,70,59,44,70,44,36,46,32,44,34,30,38,76,92,36,28,33,40,36,26,23,63,87,31,77,64,35,30,44,65,29,90,40,60,50,63,61,33,41,27,43,33,30,44,85,53,51,45,77,58,72,129,120,48,74,42,54,22,65,82,68,73,49,59,55,42,74,77,38,71,42,76,42,37,35,37,32,38,35,82,61,30,72,70,35,86,68,36,53,51,43,30,32,12,56,46,98,52,95,68,39,41,24,25,38,35,45,26,52,19,62,92,76,37,31,35,40,37,36,30,30,54,86,85,35,74,57,59,41,34,38,34,43,53,75,62,75,48,57,74,48,69,58,42,70,45,37,44,34,43,33,30,39,76,92,35,28,33,40,36,26,24,66,87,31,77,64,35,31,43,65,29,90,40,60,51,62,60,33,40,27,44,33,32,42,85,50,51,46,76,59,72,130

Foldseek 3Di:
DDKDFCVVLVQQDDAQDKGKWKKAFACVPQVPDVQGWWKFQFLDDDPQTWTQWIWGADPVQQKIKIWTGDRNDTDDIDIDRHPVVLHDDHHDIKMWMWHHHPQQKIWIGIRNHTDDIDRGPDRSSSGGMIDIDPRMDTPRD/DDKDFCVVLVQQDDAQDKGKWKKAFACVPQVPDVQGWWKFQFQDDDPQTWTQWIWGARPVQQKIKIWTGDRNDIDDIDIDRHPVVLHDDHHDIKMWMWHHHPQQKIWIGIRNHTDDIDRGPDRSSSGGMIDIDPRMDTPRD

InterPro domains:
  IPR001079 Galectin, carbohydrate recognition domain [PF00337] (11-138)
  IPR001079 Galectin, carbohydrate recognition domain [PS51304] (5-141)
  IPR001079 Galectin, carbohydrate recognition domain [SM00908] (9-138)
  IPR013320 Concanavalin A-like lectin/glucanase domain superfamily [SSF49899] (34-138)
  IPR044156 Galectin-like [PTHR11346] (28-116)

Secondary structure (DSSP, 8-state):
-EEEETTTTT----TT-EEEEEEEE-HHHHTTSTT---EEEESSSSTTS-EEEEEEEETTTTEEEEEEEETTEE---EEEE--STT---TTS-EEEEEEE-GGGEEEEEETTEEEEEEE-SS-GGG--EEEE-TTEEE---/-EEEETTTTT----TT-EEEEEEEE-HHHHTTSTT---EEEESSSSTTS-EEEEEEEETTTTEEEEEEEETTEE---EEEE--STT---TTS-EEEEEEE-GGGEEEEEETTEEEEEEE-SS-GGG--EEEE-TTEEE---

Sequence (282 aa):
MHYIDLSQAKKKLEVGKTVSFKISCDDKTLRKVPGGFAVNFQAHYDDYANIALHFNPREKSSKVVVNTRINKKWEAELHIEDDMVGHVYFGSPFELKINVNENNHVLIYVNGKFKTGYFCKIDITTAKYLCFPEGVRIMDDMHYIDLSQAKKKLEVGKTVSFKISCDDKTLRKVPGGFAVNFQAHYDDYANIALHFNPREKSSKVVVNTRINKKWEAELHIEDDMVGHVYFGSPFELKINVNENNHVLIYVNGKFKTGYFCKIDITTAKYLCFPEGVRIMDD